Protein AF-A0A3C0ZQF6-F1 (afdb_monomer_lite)

pLDDT: mean 79.02, std 21.33, range [29.03, 97.88]

Radius of gyration: 24.53 Å; chains: 1; bounding box: 62×39×76 Å

Sequence (199 aa):
MLQRILPQEQDRRGDCPATLTSGKRGCASAEDVGAAVRIRDASFPEPFARGLEFNAPVHGAWNIVHVGMQVPECHQIYVCADNCMRGVVLTAAEMDAADRFSCVLLEEEDLYEGSLETVTIEGVADAIRRLPYRPRAVAVFLVCLHHFVGTDAAYVYSSLEKQFPDIDFMRCWMDPVMRRSGLSPEQKLKESMFRPIRP

Secondary structure (DSSP, 8-state):
-PPPP------------------------S--TTT---GGGPPSS--S--------S---S--HHHHHHTSTTEEEEEEE-HHHHHHHHHHHHHTT-GGGEEEEEPPSHHHHTS-HHHHHHHHHHHHHHHSSS--SEEEEEEEHHHHHHT--HHHHHHHHHHH-TTSEEEEEEE-SSSTTSSS-HHHHHHHHHHTT---

Foldseek 3Di:
DDDDDDDDDDDDDDDDDDDDDDDDDDDPDDDPPFVDDDPVRADPPRRGDDDDDDDDPDDPPDDLLNLQVPQPLEAEEEEEAPVLCVVNCVVCVVVVNNLRYYYQHDDPCCLPPNQSLVSLLVSVVVRQVPRPDHGQEYEYEDEPSCVVSVHPVVSSVVSNCVVCVSYHYFDAYPYPPCCVDDDHSNRSNVVSSCVVPDD

Structure (mmCIF, N/CA/C/O backbone):
data_AF-A0A3C0ZQF6-F1
#
_entry.id   AF-A0A3C0ZQF6-F1
#
loop_
_atom_site.group_PDB
_atom_site.id
_atom_site.type_symbol
_atom_site.label_atom_id
_atom_site.label_alt_id
_atom_site.label_comp_id
_atom_site.label_asym_id
_atom_site.label_entity_id
_atom_site.label_seq_id
_atom_site.pdbx_PDB_ins_code
_atom_site.Cartn_x
_atom_site.Cartn_y
_atom_site.Cartn_z
_atom_site.occupancy
_atom_site.B_iso_or_equiv
_atom_site.auth_seq_id
_atom_site.auth_comp_id
_atom_site.auth_asym_id
_atom_site.auth_atom_id
_atom_site.pdbx_PDB_model_num
ATOM 1 N N . MET A 1 1 ? 45.242 -10.547 -7.196 1.00 39.03 1 MET A N 1
ATOM 2 C CA . MET A 1 1 ? 44.732 -11.592 -8.106 1.00 39.03 1 MET A CA 1
ATOM 3 C C . MET A 1 1 ? 43.717 -10.937 -9.040 1.00 39.03 1 MET A C 1
ATOM 5 O O . MET A 1 1 ? 42.523 -11.037 -8.821 1.00 39.03 1 MET A O 1
ATOM 9 N N . LEU A 1 2 ? 44.212 -10.150 -10.004 1.00 31.64 2 LEU A N 1
ATOM 10 C CA . LEU A 1 2 ? 43.410 -9.535 -11.067 1.00 31.64 2 LEU A CA 1
ATOM 11 C C . LEU A 1 2 ? 43.407 -10.498 -12.257 1.00 31.64 2 LEU A C 1
ATOM 13 O O . LEU A 1 2 ? 44.487 -10.843 -12.740 1.00 31.64 2 LEU A O 1
ATOM 17 N N . GLN A 1 3 ? 42.237 -10.901 -12.748 1.00 37.88 3 GLN A N 1
ATOM 18 C CA . GLN A 1 3 ? 42.127 -11.566 -14.046 1.00 37.88 3 GLN A CA 1
ATOM 19 C C . GLN A 1 3 ? 41.677 -10.565 -15.112 1.00 37.88 3 GLN A C 1
ATOM 21 O O . GLN A 1 3 ? 40.639 -9.918 -15.008 1.00 37.88 3 GLN A O 1
ATOM 26 N N . ARG A 1 4 ? 42.556 -10.436 -16.109 1.00 29.44 4 ARG A N 1
ATOM 27 C CA . ARG A 1 4 ? 42.441 -9.676 -17.352 1.00 29.44 4 ARG A CA 1
ATOM 28 C C . ARG A 1 4 ? 41.207 -10.089 -18.152 1.00 29.44 4 ARG A C 1
ATOM 30 O O . ARG A 1 4 ? 41.034 -11.265 -18.452 1.00 29.44 4 ARG A O 1
ATOM 37 N N . ILE A 1 5 ? 40.462 -9.089 -18.602 1.00 39.44 5 ILE A N 1
ATOM 38 C CA . ILE A 1 5 ? 39.565 -9.175 -19.754 1.00 39.44 5 ILE A CA 1
ATOM 39 C C . ILE A 1 5 ? 40.451 -9.067 -21.005 1.00 39.44 5 ILE A C 1
ATOM 41 O O . ILE A 1 5 ? 41.205 -8.102 -21.136 1.00 39.44 5 ILE A O 1
ATOM 45 N N . LEU A 1 6 ? 40.399 -10.058 -21.897 1.00 33.38 6 LEU A N 1
ATOM 46 C CA . LEU A 1 6 ? 40.936 -9.956 -23.258 1.00 33.38 6 LEU A CA 1
ATOM 47 C C . LEU A 1 6 ? 39.774 -9.908 -24.265 1.00 33.38 6 LEU A C 1
ATOM 49 O O . LEU A 1 6 ? 38.755 -10.559 -24.031 1.00 33.38 6 LEU A O 1
ATOM 53 N N . PRO A 1 7 ? 39.918 -9.156 -25.370 1.00 39.25 7 PRO A N 1
ATOM 54 C CA . PRO A 1 7 ? 38.880 -8.976 -26.375 1.00 39.25 7 PRO A CA 1
ATOM 55 C C . PRO A 1 7 ? 38.892 -10.126 -27.394 1.00 39.25 7 PRO A C 1
ATOM 57 O O . PRO A 1 7 ? 39.938 -10.701 -27.699 1.00 39.25 7 PRO A O 1
ATOM 60 N N . GLN A 1 8 ? 37.726 -10.448 -27.949 1.00 35.12 8 GLN A N 1
ATOM 61 C CA . GLN A 1 8 ? 37.594 -11.291 -29.138 1.00 35.12 8 GLN A CA 1
ATOM 62 C C . GLN A 1 8 ? 36.908 -10.460 -30.228 1.00 35.12 8 GLN A C 1
ATOM 64 O O . GLN A 1 8 ? 35.689 -10.474 -30.368 1.00 35.12 8 GLN A O 1
ATOM 69 N N . GLU A 1 9 ? 37.706 -9.694 -30.973 1.00 39.62 9 GLU A N 1
ATOM 70 C CA . GLU A 1 9 ? 37.368 -9.335 -32.350 1.00 39.62 9 GLU A CA 1
ATOM 71 C C . GLU A 1 9 ? 37.735 -10.528 -33.233 1.00 39.62 9 GLU A C 1
ATOM 73 O O . GLU A 1 9 ? 38.903 -10.914 -33.298 1.00 39.62 9 GLU A O 1
ATOM 78 N N . GLN A 1 10 ? 36.754 -11.104 -33.927 1.00 36.06 10 GLN A N 1
ATOM 79 C CA . GLN A 1 10 ? 37.025 -12.018 -35.030 1.00 36.06 10 GLN A CA 1
ATOM 80 C C . GLN A 1 10 ? 36.021 -11.780 -36.165 1.00 36.06 10 GLN A C 1
ATOM 82 O O . GLN A 1 10 ? 34.867 -12.192 -36.122 1.00 36.06 10 GLN A O 1
ATOM 87 N N . ASP A 1 11 ? 36.506 -10.995 -37.126 1.00 31.69 11 ASP A N 1
ATOM 88 C CA . ASP A 1 11 ? 36.392 -11.184 -38.574 1.00 31.69 11 ASP A CA 1
ATOM 89 C C . ASP A 1 11 ? 34.997 -11.484 -39.163 1.00 31.69 11 ASP A C 1
ATOM 91 O O . ASP A 1 11 ? 34.557 -12.627 -39.262 1.00 31.69 11 ASP A O 1
ATOM 95 N N . ARG A 1 12 ? 34.317 -10.431 -39.644 1.00 35.06 12 ARG A N 1
ATOM 96 C CA . ARG A 1 12 ? 33.197 -10.539 -40.595 1.00 35.06 12 ARG A CA 1
ATOM 97 C C . ARG A 1 12 ? 33.625 -9.971 -41.953 1.00 35.06 12 ARG A C 1
ATOM 99 O O . ARG A 1 12 ? 33.388 -8.797 -42.236 1.00 35.06 12 ARG A O 1
ATOM 106 N N . ARG A 1 13 ? 34.239 -10.793 -42.808 1.00 32.22 13 ARG A N 1
ATOM 107 C CA . ARG A 1 13 ? 34.388 -10.524 -44.251 1.00 32.22 13 ARG A CA 1
ATOM 108 C C . ARG A 1 13 ? 33.931 -11.737 -45.071 1.00 32.22 13 ARG A C 1
ATOM 110 O O . ARG A 1 13 ? 34.430 -12.829 -44.843 1.00 32.22 13 ARG A O 1
ATOM 117 N N . GLY A 1 14 ? 33.054 -11.481 -46.053 1.00 32.50 14 GLY A N 1
ATOM 118 C CA . GLY A 1 14 ? 32.604 -12.401 -47.122 1.00 32.50 14 GLY A CA 1
ATOM 119 C C . GLY A 1 14 ? 31.574 -13.435 -46.648 1.00 32.50 14 GLY A C 1
ATOM 120 O O . GLY A 1 14 ? 31.767 -14.051 -45.616 1.00 32.50 14 GLY A O 1
ATOM 121 N N . ASP A 1 15 ? 30.422 -13.676 -47.270 1.00 29.52 15 ASP A N 1
ATOM 122 C CA . ASP A 1 15 ? 30.005 -13.473 -48.654 1.00 29.52 15 ASP A CA 1
ATOM 123 C C . ASP A 1 15 ? 28.504 -13.159 -48.725 1.00 29.52 15 ASP A C 1
ATOM 125 O O . ASP A 1 15 ? 27.683 -13.754 -48.027 1.00 29.52 15 ASP A O 1
ATOM 129 N N . CYS A 1 16 ? 28.139 -12.242 -49.619 1.00 29.03 16 CYS A N 1
ATOM 130 C CA . CYS A 1 16 ? 26.756 -11.967 -49.996 1.00 29.03 16 CYS A CA 1
ATOM 131 C C . CYS A 1 16 ? 26.506 -12.567 -51.387 1.00 29.03 16 CYS A C 1
ATOM 133 O O . CYS A 1 16 ? 27.059 -12.041 -52.359 1.00 29.03 16 CYS A O 1
ATOM 135 N N . PRO A 1 17 ? 25.685 -13.623 -51.546 1.00 35.16 17 PRO A N 1
ATOM 136 C CA . PRO A 1 17 ? 25.230 -14.011 -52.865 1.00 35.16 17 PRO A CA 1
ATOM 137 C C . PRO A 1 17 ? 24.072 -13.094 -53.258 1.00 35.16 17 PRO A C 1
ATOM 139 O O . PRO A 1 17 ? 22.951 -13.182 -52.756 1.00 35.16 17 PRO A O 1
ATOM 142 N N . ALA A 1 18 ? 24.369 -12.180 -54.176 1.00 37.72 18 ALA A N 1
ATOM 143 C CA . ALA A 1 18 ? 23.373 -11.417 -54.896 1.00 37.72 18 ALA A CA 1
ATOM 144 C C . ALA A 1 18 ? 22.495 -12.357 -55.739 1.00 37.72 18 ALA A C 1
ATOM 146 O O . ALA A 1 18 ? 22.977 -13.052 -56.632 1.00 37.72 18 ALA A O 1
ATOM 147 N N . THR A 1 19 ? 21.180 -12.318 -55.536 1.00 30.80 19 THR A N 1
ATOM 148 C CA . THR A 1 19 ? 20.233 -12.504 -56.642 1.00 30.80 19 THR A CA 1
ATOM 149 C C . THR A 1 19 ? 18.995 -11.652 -56.394 1.00 30.80 19 THR A C 1
ATOM 151 O O . THR A 1 19 ? 18.317 -11.760 -55.377 1.00 30.80 19 THR A O 1
ATOM 154 N N . LEU A 1 20 ? 18.770 -10.721 -57.319 1.00 35.72 20 LEU A N 1
ATOM 155 C CA . LEU A 1 20 ? 17.704 -9.732 -57.304 1.00 35.72 20 LEU A CA 1
ATOM 156 C C . LEU A 1 20 ? 16.344 -10.378 -57.601 1.00 35.72 20 LEU A C 1
ATOM 158 O O . LEU A 1 20 ? 16.255 -11.228 -58.480 1.00 35.72 20 LEU A O 1
ATOM 162 N N . THR A 1 21 ? 15.270 -9.868 -56.992 1.00 29.94 21 THR A N 1
ATOM 163 C CA . THR A 1 21 ? 14.125 -9.286 -57.731 1.00 29.94 21 THR A CA 1
ATOM 164 C C . THR A 1 21 ? 13.143 -8.565 -56.794 1.00 29.94 21 THR A C 1
ATOM 166 O O . THR A 1 21 ? 12.379 -9.160 -56.050 1.00 29.94 21 THR A O 1
ATOM 169 N N . SER A 1 22 ? 13.198 -7.230 -56.875 1.00 33.69 22 SER A N 1
ATOM 170 C CA . SER A 1 22 ? 12.068 -6.286 -56.913 1.00 33.69 22 SER A CA 1
ATOM 171 C C . SER A 1 22 ? 10.930 -6.397 -55.878 1.00 33.69 22 SER A C 1
ATOM 173 O O . SER A 1 22 ? 9.916 -7.046 -56.118 1.00 33.69 22 SER A O 1
ATOM 175 N N . GLY A 1 23 ? 11.012 -5.576 -54.822 1.00 29.77 23 GLY A N 1
ATOM 176 C CA . GLY A 1 23 ? 9.861 -5.221 -53.978 1.00 29.77 23 GLY A CA 1
ATOM 177 C C . GLY A 1 23 ? 10.215 -4.395 -52.738 1.00 29.77 23 GLY A C 1
ATOM 178 O O . GLY A 1 23 ? 9.876 -4.779 -51.626 1.00 29.77 23 GLY A O 1
ATOM 179 N N . LYS A 1 24 ? 10.948 -3.284 -52.897 1.00 36.34 24 LYS A N 1
ATOM 180 C CA . LYS A 1 24 ? 11.400 -2.424 -51.788 1.00 36.34 24 LYS A CA 1
ATOM 181 C C . LYS A 1 24 ? 10.234 -1.753 -51.038 1.00 36.34 24 LYS A C 1
ATOM 183 O O . LYS A 1 24 ? 9.627 -0.821 -51.551 1.00 36.34 24 LYS A O 1
ATOM 188 N N . ARG A 1 25 ? 10.053 -2.139 -49.775 1.00 33.75 25 ARG A N 1
ATOM 189 C CA . ARG A 1 25 ? 9.794 -1.286 -48.593 1.00 33.75 25 ARG A CA 1
ATOM 190 C C . ARG A 1 25 ? 10.502 -2.012 -47.450 1.00 33.75 25 ARG A C 1
ATOM 192 O O . ARG A 1 25 ? 10.259 -3.194 -47.289 1.00 33.75 25 ARG A O 1
ATOM 199 N N . GLY A 1 26 ? 11.416 -1.490 -46.659 1.00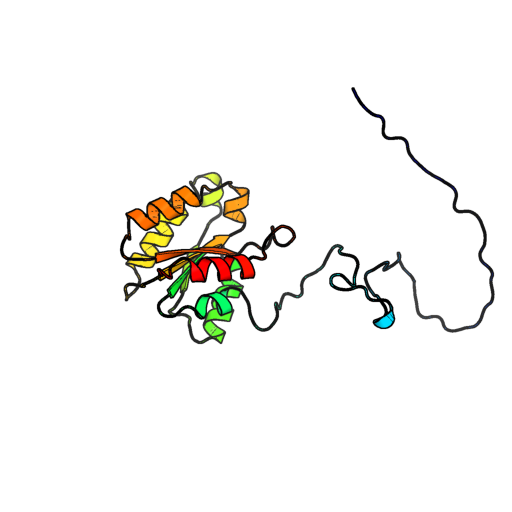 31.84 26 GLY A N 1
ATOM 200 C CA . GLY A 1 26 ? 12.004 -0.187 -46.404 1.00 31.84 26 GLY A CA 1
ATOM 201 C C . GLY A 1 26 ? 12.955 -0.460 -45.224 1.00 31.84 26 GLY A C 1
ATOM 202 O O . GLY A 1 26 ? 12.630 -1.296 -44.392 1.00 31.84 26 GLY A O 1
ATOM 203 N N . CYS A 1 27 ? 14.146 0.139 -45.241 1.00 31.97 27 CYS A N 1
ATOM 204 C CA . CYS A 1 27 ? 15.160 0.177 -44.174 1.00 31.97 27 CYS A CA 1
ATOM 205 C C . CYS A 1 27 ? 15.087 -0.915 -43.074 1.00 31.97 27 CYS A C 1
ATOM 207 O O . CYS A 1 27 ? 14.415 -0.737 -42.064 1.00 31.97 27 CYS A O 1
ATOM 209 N N . ALA A 1 28 ? 15.834 -2.012 -43.232 1.00 39.50 28 ALA A N 1
ATOM 210 C CA . ALA A 1 28 ? 16.179 -2.879 -42.105 1.00 39.50 28 ALA A CA 1
ATOM 211 C C . ALA A 1 28 ? 17.220 -2.147 -41.241 1.00 39.50 28 ALA A C 1
ATOM 213 O O . ALA A 1 28 ? 18.422 -2.226 -41.493 1.00 39.50 28 ALA A O 1
ATOM 214 N N . SER A 1 29 ? 16.753 -1.351 -40.285 1.00 39.06 29 SER A N 1
ATOM 215 C CA . SER A 1 29 ? 17.594 -0.732 -39.263 1.00 39.06 29 SER A CA 1
ATOM 216 C C . SER A 1 29 ? 17.796 -1.716 -38.115 1.00 39.06 29 SER A C 1
ATOM 218 O O . SER A 1 29 ? 16.807 -2.184 -37.568 1.00 39.06 29 SER A O 1
ATOM 220 N N . ALA A 1 30 ? 19.055 -2.008 -37.775 1.00 46.19 30 ALA A N 1
ATOM 221 C CA . ALA A 1 30 ? 19.497 -2.649 -36.530 1.00 46.19 30 ALA A CA 1
ATOM 222 C C . ALA A 1 30 ? 18.549 -3.730 -35.965 1.00 46.19 30 ALA A C 1
ATOM 224 O O . ALA A 1 30 ? 17.889 -3.511 -34.961 1.00 46.19 30 ALA A O 1
ATOM 225 N N . GLU A 1 31 ? 18.503 -4.876 -36.648 1.00 49.69 31 GLU A N 1
ATOM 226 C CA . GLU A 1 31 ? 18.178 -6.206 -36.112 1.00 49.69 31 GLU A CA 1
ATOM 227 C C . GLU A 1 31 ? 17.276 -6.251 -34.852 1.00 49.69 31 GLU A C 1
ATOM 229 O O . GLU A 1 31 ? 17.765 -6.334 -33.727 1.00 49.69 31 GLU A O 1
ATOM 234 N N . ASP A 1 32 ? 15.952 -6.317 -35.067 1.00 56.09 32 ASP A N 1
ATOM 235 C CA . ASP A 1 32 ? 14.892 -6.728 -34.117 1.00 56.09 32 ASP A CA 1
ATOM 236 C C . ASP A 1 32 ? 15.058 -8.195 -33.637 1.00 56.09 32 ASP A C 1
ATOM 238 O O . ASP A 1 32 ? 14.118 -8.999 -33.619 1.00 56.09 32 ASP A O 1
ATOM 242 N N . VAL A 1 33 ? 16.281 -8.612 -33.304 1.00 64.44 33 VAL A N 1
ATOM 243 C CA . VAL A 1 33 ? 16.609 -9.989 -32.929 1.00 64.44 33 VAL A CA 1
ATOM 244 C C . VAL A 1 33 ? 15.947 -10.301 -31.590 1.00 64.44 33 VAL A C 1
ATOM 246 O O . VAL A 1 33 ? 16.397 -9.883 -30.528 1.00 64.44 33 VAL A O 1
ATOM 249 N N . GLY A 1 34 ? 14.841 -11.043 -31.664 1.00 68.69 34 GLY A N 1
ATOM 250 C CA . GLY A 1 34 ? 14.072 -11.507 -30.512 1.00 68.69 34 GLY A CA 1
ATOM 251 C C . GLY A 1 34 ? 12.852 -10.658 -30.139 1.00 68.69 34 GLY A C 1
ATOM 252 O O . GLY A 1 34 ? 12.104 -11.084 -29.262 1.00 68.69 34 GLY A O 1
ATOM 253 N N . ALA A 1 35 ? 12.598 -9.528 -30.813 1.00 73.50 35 ALA A N 1
ATOM 254 C CA . ALA A 1 35 ? 11.382 -8.726 -30.604 1.00 73.50 35 ALA A CA 1
ATOM 255 C C . ALA A 1 35 ? 10.140 -9.349 -31.270 1.00 73.50 35 ALA A C 1
ATOM 257 O O . ALA A 1 35 ? 9.015 -9.168 -30.809 1.00 73.50 35 ALA A O 1
ATOM 258 N N . ALA A 1 36 ? 10.345 -10.124 -32.338 1.00 80.81 36 ALA A N 1
ATOM 259 C CA . ALA A 1 36 ? 9.302 -10.884 -33.011 1.00 80.81 36 ALA A CA 1
ATOM 260 C C . ALA A 1 36 ? 9.763 -12.326 -33.252 1.00 80.81 36 ALA A C 1
ATOM 262 O O . ALA A 1 36 ? 10.848 -12.572 -33.777 1.00 80.81 36 ALA A O 1
ATOM 263 N N . VAL A 1 37 ? 8.908 -13.285 -32.902 1.00 84.06 37 VAL A N 1
ATOM 264 C CA . VAL A 1 37 ? 9.121 -14.718 -33.128 1.00 84.06 37 VAL A CA 1
ATOM 265 C C . VAL A 1 37 ? 7.887 -15.275 -33.828 1.00 84.06 37 VAL A C 1
ATOM 267 O O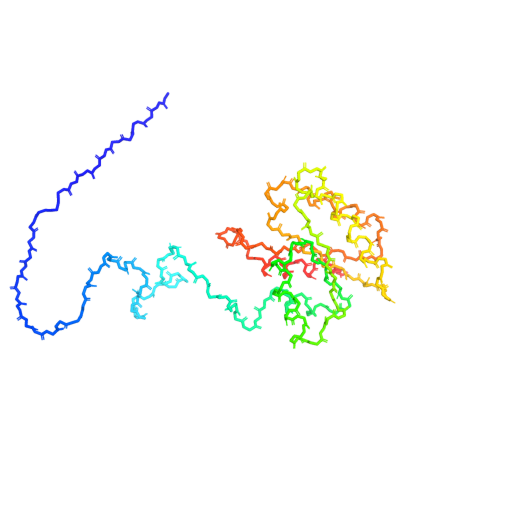 . VAL A 1 37 ? 6.753 -14.927 -33.495 1.00 84.06 37 VAL A O 1
ATOM 270 N N . ARG A 1 38 ? 8.083 -16.118 -34.848 1.00 85.94 38 ARG A N 1
ATOM 271 C CA . ARG A 1 38 ? 6.958 -16.818 -35.484 1.00 85.94 38 ARG A CA 1
ATOM 272 C C . ARG A 1 38 ? 6.352 -17.774 -34.465 1.00 85.94 38 ARG A C 1
ATOM 274 O O . ARG A 1 38 ? 7.092 -18.492 -33.811 1.00 85.94 38 ARG A O 1
ATOM 281 N N . ILE A 1 39 ? 5.024 -17.866 -34.409 1.00 86.19 39 ILE A N 1
ATOM 282 C CA . ILE A 1 39 ? 4.309 -18.692 -33.415 1.00 86.19 39 ILE A CA 1
ATOM 283 C C . ILE A 1 39 ? 4.853 -20.131 -33.338 1.00 86.19 39 ILE A C 1
ATOM 285 O O .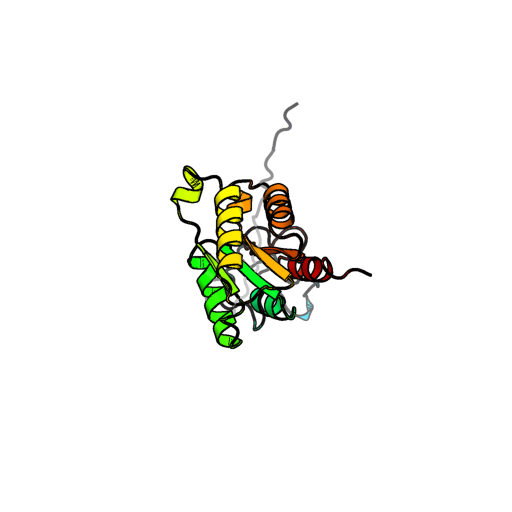 ILE A 1 39 ? 5.030 -20.659 -32.248 1.00 86.19 39 ILE A O 1
ATOM 289 N N . ARG A 1 40 ? 5.172 -20.753 -34.481 1.00 92.00 40 ARG A N 1
ATOM 290 C CA . ARG A 1 40 ? 5.718 -22.125 -34.534 1.00 92.00 40 ARG A CA 1
ATOM 291 C C . ARG A 1 40 ? 7.117 -22.284 -33.920 1.00 92.00 40 ARG A C 1
ATOM 293 O O . ARG A 1 40 ? 7.495 -23.394 -33.578 1.00 92.00 40 ARG A O 1
ATOM 300 N N . ASP A 1 41 ? 7.874 -21.194 -33.846 1.00 87.06 41 ASP A N 1
ATOM 301 C CA . ASP A 1 41 ? 9.258 -21.153 -33.370 1.00 87.06 41 ASP A CA 1
ATOM 302 C C . ASP A 1 41 ? 9.328 -20.596 -31.929 1.00 87.06 41 ASP A C 1
ATOM 304 O O . ASP A 1 41 ? 10.413 -20.377 -31.398 1.00 87.06 41 ASP A O 1
ATOM 308 N N . ALA A 1 42 ? 8.174 -20.339 -31.297 1.00 88.94 42 ALA A N 1
ATOM 309 C CA . ALA A 1 42 ? 8.075 -19.774 -29.959 1.00 88.94 42 ALA A CA 1
ATOM 310 C C . ALA A 1 42 ? 8.354 -20.829 -28.876 1.00 88.94 42 ALA A C 1
ATOM 312 O O . ALA A 1 42 ? 7.687 -21.863 -28.805 1.00 88.94 42 ALA A O 1
ATOM 313 N N . SER A 1 43 ? 9.306 -20.538 -27.989 1.00 85.19 43 SER A N 1
ATOM 314 C CA . SER A 1 43 ? 9.604 -21.342 -26.800 1.00 85.19 43 SER A CA 1
ATOM 315 C C . SER A 1 43 ? 8.967 -20.723 -25.553 1.00 85.19 43 SER A C 1
ATOM 317 O O . SER A 1 43 ? 9.324 -19.619 -25.153 1.00 85.19 43 SER A O 1
ATOM 319 N N . PHE A 1 44 ? 8.034 -21.428 -24.914 1.00 85.00 44 PHE A N 1
ATOM 320 C CA . PHE A 1 44 ? 7.363 -20.960 -23.695 1.00 85.00 44 PHE A CA 1
ATOM 321 C C . PHE A 1 44 ? 8.166 -21.318 -22.430 1.00 85.00 44 PHE A C 1
ATOM 323 O O . PHE A 1 44 ? 8.826 -22.358 -22.419 1.00 85.00 44 PHE A O 1
ATOM 330 N N . PRO A 1 45 ? 8.112 -20.498 -21.357 1.00 80.50 45 PRO A N 1
ATOM 331 C CA . PRO A 1 45 ? 7.217 -19.349 -21.141 1.00 80.50 45 PRO A CA 1
ATOM 332 C C . PRO A 1 45 ? 7.732 -17.997 -21.667 1.00 80.50 45 PRO A C 1
ATOM 334 O O . PRO A 1 45 ? 7.006 -17.011 -21.590 1.00 80.50 45 PRO A O 1
ATOM 337 N N . GLU A 1 46 ? 8.953 -17.931 -22.201 1.00 80.31 46 GLU A N 1
ATOM 338 C CA . GLU A 1 46 ? 9.608 -16.685 -22.630 1.00 80.31 46 GLU A CA 1
ATOM 339 C C . GLU A 1 46 ? 9.853 -16.685 -24.152 1.00 80.31 46 GLU A C 1
ATOM 341 O O . GLU A 1 46 ? 10.980 -16.887 -24.600 1.00 80.31 46 GLU A O 1
ATOM 346 N N . PRO A 1 47 ? 8.802 -16.486 -24.974 1.00 83.44 47 PRO A N 1
ATOM 347 C CA . PRO A 1 47 ? 8.901 -16.609 -26.429 1.00 83.44 47 PRO A CA 1
ATOM 348 C C . PRO A 1 47 ? 9.606 -15.431 -27.116 1.00 83.44 47 PRO A C 1
ATOM 350 O O . PRO A 1 47 ? 9.882 -15.517 -28.308 1.00 83.44 47 PRO A O 1
ATOM 353 N N . PHE A 1 48 ? 9.887 -14.345 -26.394 1.00 84.12 48 PHE A N 1
ATOM 354 C CA . PHE A 1 48 ? 10.550 -13.142 -26.902 1.00 84.12 48 PHE A CA 1
ATOM 355 C C . PHE A 1 48 ? 11.784 -12.828 -26.055 1.00 84.12 48 PHE A C 1
ATOM 357 O O . PHE A 1 48 ? 11.801 -13.085 -24.848 1.00 84.12 48 PHE A O 1
ATOM 364 N N . ALA A 1 49 ? 12.807 -12.238 -26.675 1.00 78.81 49 ALA A N 1
ATOM 365 C CA . ALA A 1 49 ? 13.983 -11.777 -25.952 1.00 78.81 49 ALA A CA 1
ATOM 366 C C . ALA A 1 49 ? 13.610 -10.578 -25.069 1.00 78.81 49 ALA A C 1
ATOM 368 O O . ALA A 1 49 ? 13.072 -9.580 -25.547 1.00 78.81 49 ALA A O 1
ATOM 369 N N . ARG A 1 50 ? 13.910 -10.668 -23.771 1.00 71.94 50 ARG A N 1
ATOM 370 C CA . ARG A 1 50 ? 13.624 -9.595 -22.811 1.00 71.94 50 ARG A CA 1
ATOM 371 C C . ARG A 1 50 ? 14.604 -8.440 -22.992 1.00 71.94 50 ARG A C 1
ATOM 373 O O . ARG A 1 50 ? 15.794 -8.586 -22.717 1.00 71.94 50 ARG A O 1
ATOM 380 N N . GLY A 1 51 ? 14.092 -7.286 -23.407 1.00 77.38 51 GLY A N 1
ATOM 381 C CA . GLY A 1 51 ? 14.865 -6.068 -23.652 1.00 77.38 51 GLY A CA 1
ATOM 382 C C . GLY A 1 51 ? 14.372 -4.872 -22.838 1.00 77.38 51 GLY A C 1
ATOM 383 O O . GLY A 1 51 ? 13.826 -5.020 -21.736 1.00 77.38 51 GLY A O 1
ATOM 384 N N . LEU A 1 52 ? 14.582 -3.671 -23.381 1.00 75.44 52 LEU A N 1
ATOM 385 C CA . LEU A 1 52 ? 13.859 -2.477 -22.953 1.00 75.44 52 LEU A CA 1
ATOM 386 C C . LEU A 1 52 ? 12.421 -2.594 -23.457 1.00 75.44 52 LEU A C 1
ATOM 388 O O . LEU A 1 52 ? 12.184 -2.670 -24.659 1.00 75.44 52 LEU A O 1
ATOM 392 N N . GLU A 1 53 ? 11.471 -2.595 -22.532 1.00 70.31 53 GLU A N 1
ATOM 393 C CA . GLU A 1 53 ? 10.053 -2.719 -22.841 1.00 70.31 53 GLU A CA 1
ATOM 394 C C . GLU A 1 53 ? 9.341 -1.449 -22.385 1.00 70.31 53 GLU A C 1
ATOM 396 O O . GLU A 1 53 ? 9.343 -1.103 -21.200 1.00 70.31 53 GLU A O 1
ATOM 401 N N . PHE A 1 54 ? 8.708 -0.756 -23.329 1.00 68.06 54 PHE A N 1
ATOM 402 C CA . PHE A 1 54 ? 7.746 0.283 -22.998 1.00 68.06 54 PHE A CA 1
ATOM 403 C C . PHE A 1 54 ? 6.440 -0.413 -22.630 1.00 68.06 54 PHE A C 1
ATOM 405 O O . PHE A 1 54 ? 5.710 -0.893 -23.495 1.00 68.06 54 PHE A O 1
ATOM 412 N N . ASN A 1 55 ? 6.164 -0.515 -21.331 1.00 60.09 55 ASN A N 1
ATOM 413 C CA . ASN A 1 55 ? 4.872 -1.011 -20.878 1.00 60.09 55 ASN A CA 1
ATOM 414 C C . ASN A 1 55 ? 3.780 -0.051 -21.362 1.00 60.09 55 ASN A C 1
ATOM 416 O O . ASN A 1 55 ? 3.869 1.156 -21.128 1.00 60.09 55 ASN A O 1
ATOM 420 N N . ALA A 1 56 ? 2.746 -0.585 -22.016 1.00 56.88 56 ALA A N 1
ATOM 421 C CA . ALA A 1 56 ? 1.549 0.194 -22.293 1.00 56.88 56 ALA A CA 1
ATOM 422 C C . ALA A 1 56 ? 0.979 0.716 -20.956 1.00 56.88 56 ALA A C 1
ATOM 424 O O . ALA A 1 56 ? 0.943 -0.039 -19.980 1.00 56.88 56 ALA A O 1
ATOM 425 N N . PRO A 1 57 ? 0.526 1.983 -20.884 1.00 51.78 57 PRO A N 1
ATOM 426 C CA . PRO A 1 57 ? 0.023 2.584 -19.643 1.00 51.78 57 PRO A CA 1
ATOM 427 C C . PRO A 1 57 ? -1.259 1.912 -19.128 1.00 51.78 57 PRO A C 1
ATOM 429 O O . PRO A 1 57 ? -1.681 2.158 -18.002 1.00 51.78 57 PRO A O 1
ATOM 432 N N . VAL A 1 58 ? -1.873 1.063 -19.952 1.00 48.62 58 VAL A N 1
ATOM 433 C CA . VAL A 1 58 ? -3.007 0.220 -19.599 1.00 48.62 58 VAL A CA 1
ATOM 434 C C . VAL A 1 58 ? -2.459 -1.156 -19.243 1.00 48.62 58 VAL A C 1
ATOM 436 O O . VAL A 1 58 ? -2.230 -2.009 -20.101 1.00 48.62 58 VAL A O 1
ATOM 439 N N . HIS A 1 59 ? -2.217 -1.367 -17.952 1.00 54.38 59 HIS A N 1
ATOM 440 C CA . HIS A 1 59 ? -2.254 -2.722 -17.419 1.00 54.38 59 HIS A CA 1
ATOM 441 C C . HIS A 1 59 ? -3.647 -3.287 -17.737 1.00 54.38 59 HIS A C 1
ATOM 443 O O . HIS A 1 59 ? -4.613 -2.526 -17.751 1.00 54.38 59 HIS A O 1
ATOM 449 N N . GLY A 1 60 ? -3.738 -4.573 -18.098 1.00 58.56 60 GLY A N 1
ATOM 450 C CA . GLY A 1 60 ? -5.012 -5.215 -18.441 1.00 58.56 60 GLY A CA 1
ATOM 451 C C . GLY A 1 60 ? -6.088 -5.009 -17.366 1.00 58.56 60 GLY A C 1
ATOM 452 O O . GLY A 1 60 ? -5.829 -4.422 -16.324 1.00 58.56 60 GLY A O 1
ATOM 453 N N . ALA A 1 61 ? -7.295 -5.523 -17.596 1.00 61.94 61 ALA A N 1
ATOM 454 C CA . ALA A 1 61 ? -8.483 -5.165 -16.812 1.00 61.94 61 ALA A CA 1
ATOM 455 C C . ALA A 1 61 ? -8.361 -5.275 -15.271 1.00 61.94 61 ALA A C 1
ATOM 457 O O . ALA A 1 61 ? -9.192 -4.707 -14.582 1.00 61.94 61 ALA A O 1
ATOM 458 N N . TRP A 1 62 ? -7.378 -5.995 -14.713 1.00 76.88 62 TRP A N 1
ATOM 459 C CA . TRP A 1 62 ? -7.195 -6.169 -13.269 1.00 76.88 62 TRP A CA 1
ATOM 460 C C . TRP A 1 62 ? -5.778 -5.806 -12.800 1.00 76.88 62 TRP A C 1
ATOM 462 O O . TRP A 1 62 ? -4.782 -6.275 -13.348 1.00 76.88 62 TRP A O 1
ATOM 472 N N . ASN A 1 63 ? -5.693 -5.004 -11.735 1.00 85.44 63 ASN A N 1
ATOM 473 C CA . ASN A 1 63 ? -4.450 -4.547 -11.098 1.00 85.44 63 ASN A CA 1
ATOM 474 C C . ASN A 1 63 ? -4.453 -4.834 -9.578 1.00 85.44 63 ASN A C 1
ATOM 476 O O . ASN A 1 63 ? -5.406 -5.400 -9.046 1.00 85.44 63 ASN A O 1
ATOM 480 N N . ILE A 1 64 ? -3.401 -4.433 -8.854 1.00 88.25 64 ILE A N 1
ATOM 481 C CA . ILE A 1 64 ? -3.284 -4.695 -7.404 1.00 88.25 64 ILE A CA 1
ATOM 482 C C . ILE A 1 64 ? -4.431 -4.104 -6.571 1.00 88.25 64 ILE A C 1
ATOM 484 O O . ILE A 1 64 ? -4.761 -4.661 -5.530 1.00 88.25 64 ILE A O 1
ATOM 488 N N . VAL A 1 65 ? -5.059 -3.021 -7.035 1.00 91.12 65 VAL A N 1
ATOM 489 C CA . VAL A 1 65 ? -6.198 -2.385 -6.361 1.00 91.12 65 VAL A CA 1
ATOM 490 C C . VAL A 1 65 ? -7.422 -3.283 -6.489 1.00 91.12 65 VAL A C 1
ATOM 492 O O . VAL A 1 65 ? -8.066 -3.568 -5.483 1.00 91.12 65 VAL A O 1
ATOM 495 N N . HIS A 1 66 ? -7.676 -3.809 -7.696 1.00 92.06 66 HIS A N 1
ATOM 496 C CA . HIS A 1 66 ? -8.743 -4.782 -7.948 1.00 92.06 66 HIS A CA 1
ATOM 497 C C . HIS A 1 66 ? -8.593 -6.015 -7.068 1.00 92.06 66 HIS A C 1
ATOM 499 O O . HIS A 1 66 ? -9.559 -6.444 -6.446 1.00 92.06 66 HIS A O 1
ATOM 505 N N . VAL A 1 67 ? -7.377 -6.571 -7.008 1.00 90.94 67 VAL A N 1
ATOM 506 C CA . VAL A 1 67 ? -7.083 -7.755 -6.194 1.00 90.94 67 VAL A CA 1
ATOM 507 C C . VAL A 1 67 ? -7.277 -7.422 -4.714 1.00 90.94 67 VAL A C 1
ATOM 509 O O . VAL A 1 67 ? -7.992 -8.147 -4.032 1.00 90.94 67 VAL A O 1
ATOM 512 N N . GLY A 1 68 ? -6.731 -6.295 -4.243 1.00 91.06 68 GLY A N 1
ATOM 513 C CA . GLY A 1 68 ? -6.886 -5.776 -2.879 1.00 91.06 68 GLY A CA 1
ATOM 514 C C . GLY A 1 68 ? -8.341 -5.636 -2.433 1.00 91.06 68 GLY A C 1
ATOM 515 O O . GLY A 1 68 ?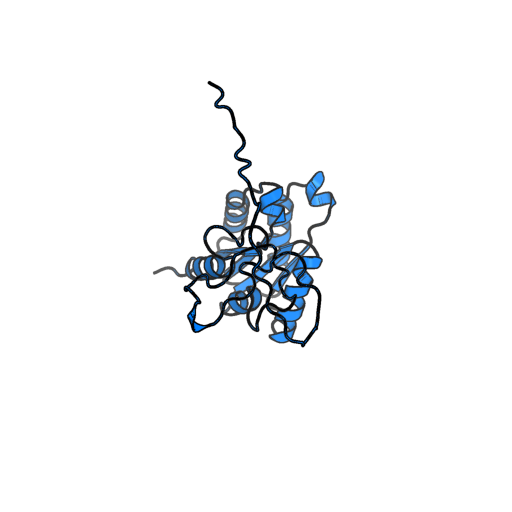 -8.704 -6.076 -1.343 1.00 91.06 68 GLY A O 1
ATOM 516 N N . MET A 1 69 ? -9.191 -5.088 -3.305 1.00 92.44 69 MET A N 1
ATOM 517 C CA . MET A 1 69 ? -10.603 -4.822 -3.014 1.00 92.44 69 MET A CA 1
ATOM 518 C C . MET A 1 69 ? -11.441 -6.098 -2.846 1.00 92.44 69 MET A C 1
ATOM 520 O O . MET A 1 69 ? -12.541 -6.017 -2.289 1.00 92.44 69 MET A O 1
ATOM 524 N N . GLN A 1 70 ? -10.936 -7.266 -3.268 1.00 91.81 70 GLN A N 1
ATOM 525 C CA . GLN A 1 70 ? -11.640 -8.542 -3.096 1.00 91.81 70 GLN A CA 1
ATOM 526 C C . GLN A 1 70 ? -11.679 -9.029 -1.651 1.00 91.81 70 GLN A C 1
ATOM 528 O O . GLN A 1 70 ? -12.524 -9.861 -1.323 1.00 91.81 70 GLN A O 1
ATOM 533 N N . VAL A 1 71 ? -10.799 -8.535 -0.775 1.00 91.19 71 VAL A N 1
ATOM 534 C CA . VAL A 1 71 ? -10.880 -8.901 0.640 1.00 91.19 71 VAL A CA 1
ATOM 535 C C . VAL A 1 71 ? -12.023 -8.114 1.287 1.00 91.19 71 VAL A C 1
ATOM 537 O O . VAL A 1 71 ? -11.963 -6.879 1.318 1.00 91.19 71 VAL A O 1
ATOM 540 N N . PRO A 1 72 ? -13.074 -8.779 1.798 1.00 89.69 72 PRO A N 1
ATOM 541 C CA . PRO A 1 72 ? -14.184 -8.095 2.451 1.00 89.69 72 PRO A CA 1
ATOM 542 C C . PRO A 1 72 ? -13.717 -7.426 3.747 1.00 89.69 72 PRO A C 1
ATOM 544 O O . PRO A 1 72 ? -12.775 -7.888 4.386 1.00 89.69 72 PRO A O 1
ATOM 547 N N . GLU A 1 73 ? -14.368 -6.322 4.122 1.00 90.06 73 GLU A N 1
ATOM 548 C CA . GLU A 1 73 ? -14.083 -5.568 5.361 1.00 90.06 73 GLU A CA 1
ATOM 549 C C . GLU A 1 73 ? -12.626 -5.076 5.506 1.00 90.06 73 GLU A C 1
ATOM 551 O O . GLU A 1 73 ? -12.223 -4.593 6.570 1.00 90.06 73 GLU A O 1
ATOM 556 N N . CYS A 1 74 ? -11.841 -5.167 4.428 1.00 93.88 74 CYS A N 1
ATOM 557 C CA . CYS A 1 74 ? -10.495 -4.634 4.346 1.00 93.88 74 CYS A CA 1
ATOM 558 C C . CYS A 1 74 ? -10.528 -3.202 3.808 1.00 93.88 74 CYS A C 1
ATOM 560 O O . CYS A 1 74 ? -11.243 -2.916 2.839 1.00 93.88 74 CYS A O 1
ATOM 562 N N . HIS A 1 75 ? -9.751 -2.320 4.433 1.00 96.44 75 HIS A N 1
ATOM 563 C CA . HIS A 1 75 ? -9.500 -0.967 3.947 1.00 96.44 75 HIS A CA 1
ATOM 564 C C . HIS A 1 75 ? -8.067 -0.875 3.406 1.00 96.44 75 HIS A C 1
ATOM 566 O O . HIS A 1 75 ? -7.121 -1.314 4.066 1.00 96.44 75 HIS A O 1
ATOM 572 N N . GLN A 1 76 ? -7.896 -0.330 2.202 1.00 96.50 76 GLN A N 1
ATOM 573 C CA . GLN A 1 76 ? -6.581 -0.206 1.567 1.00 96.50 76 GLN A CA 1
ATOM 574 C C . GLN A 1 76 ? -5.966 1.157 1.879 1.00 96.50 76 GLN A C 1
ATOM 576 O O . GLN A 1 76 ? -6.603 2.182 1.678 1.00 96.50 76 GLN A O 1
ATOM 581 N N . ILE A 1 77 ? -4.724 1.191 2.352 1.00 97.44 77 ILE A N 1
ATOM 582 C CA . ILE A 1 77 ? -4.007 2.441 2.619 1.00 97.44 77 ILE A CA 1
ATOM 583 C C . ILE A 1 77 ? -2.759 2.476 1.756 1.00 97.44 77 ILE A C 1
ATOM 585 O O . ILE A 1 77 ? -1.883 1.622 1.885 1.00 97.44 77 ILE A O 1
ATOM 589 N N . TYR A 1 78 ? -2.681 3.467 0.875 1.00 96.25 78 TYR A N 1
ATOM 590 C CA . TYR A 1 78 ? -1.545 3.666 -0.016 1.00 96.25 78 TYR A CA 1
ATOM 591 C C . TYR A 1 78 ? -0.650 4.770 0.526 1.00 96.25 78 TYR A C 1
ATOM 593 O O . TYR A 1 78 ? -1.101 5.899 0.702 1.00 96.25 78 TYR A O 1
ATOM 601 N N . VAL A 1 79 ? 0.614 4.439 0.778 1.00 95.75 79 VAL A N 1
ATOM 602 C CA . VAL A 1 79 ? 1.617 5.384 1.281 1.00 95.75 79 VAL A CA 1
ATOM 603 C C . VAL A 1 79 ? 2.542 5.717 0.122 1.00 95.75 79 VAL A C 1
ATOM 605 O O . VAL A 1 79 ? 3.439 4.937 -0.207 1.00 95.75 79 VAL A O 1
ATOM 608 N N . CYS A 1 80 ? 2.234 6.792 -0.603 1.00 93.38 80 CYS A N 1
ATOM 609 C CA . CYS A 1 80 ? 2.889 7.099 -1.872 1.00 93.38 80 CYS A CA 1
ATOM 610 C C . CYS A 1 80 ? 2.668 8.536 -2.344 1.00 93.38 80 CYS A C 1
ATOM 612 O O . CYS A 1 80 ? 1.778 9.227 -1.865 1.00 93.38 80 CYS A O 1
ATOM 614 N N . ALA A 1 81 ? 3.450 8.951 -3.339 1.00 90.31 81 ALA A N 1
ATOM 615 C CA . ALA A 1 81 ? 3.264 10.220 -4.032 1.00 90.31 81 ALA A CA 1
ATOM 616 C C . ALA A 1 81 ? 2.069 10.192 -5.012 1.00 90.31 81 ALA A C 1
ATOM 618 O O . ALA A 1 81 ? 1.598 9.130 -5.445 1.00 90.31 81 ALA A O 1
ATOM 619 N N . ASP A 1 82 ? 1.629 11.381 -5.429 1.00 89.00 82 ASP A N 1
ATOM 620 C CA . ASP A 1 82 ? 0.442 11.612 -6.270 1.00 89.00 82 ASP A CA 1
ATOM 621 C C . ASP A 1 82 ? 0.414 10.804 -7.574 1.00 89.00 82 ASP A C 1
ATOM 623 O O . ASP A 1 82 ? -0.637 10.348 -8.040 1.00 89.00 82 ASP A O 1
ATOM 627 N N . ASN A 1 83 ? 1.582 10.600 -8.181 1.00 85.12 83 ASN A N 1
ATOM 628 C CA . ASN A 1 83 ? 1.706 9.890 -9.449 1.00 85.12 83 ASN A CA 1
ATOM 629 C C . ASN A 1 83 ? 1.227 8.432 -9.354 1.00 85.12 83 ASN A C 1
ATOM 631 O O . ASN A 1 83 ? 0.601 7.923 -10.286 1.00 85.12 83 ASN A O 1
ATOM 635 N N . CYS A 1 84 ? 1.495 7.772 -8.228 1.00 87.31 84 CYS A N 1
ATOM 636 C CA . CYS A 1 84 ? 1.072 6.403 -7.978 1.00 87.31 84 CYS A CA 1
ATOM 637 C C . CYS A 1 84 ? -0.432 6.349 -7.683 1.00 87.31 84 CYS A C 1
ATOM 639 O O . CYS A 1 84 ? -1.135 5.462 -8.177 1.00 87.31 84 CYS A O 1
ATOM 641 N N . MET A 1 85 ? -0.938 7.347 -6.951 1.00 89.94 85 MET A N 1
ATOM 642 C CA . MET A 1 85 ? -2.346 7.445 -6.571 1.00 89.94 85 MET A CA 1
ATOM 643 C C . MET A 1 85 ? -3.289 7.579 -7.758 1.00 89.94 85 MET A C 1
ATOM 645 O O . MET A 1 85 ? -4.402 7.061 -7.700 1.00 89.94 85 MET A O 1
ATOM 649 N N . ARG A 1 86 ? -2.863 8.195 -8.868 1.00 89.19 86 ARG A N 1
ATOM 650 C CA . ARG A 1 86 ? -3.715 8.335 -10.060 1.00 89.19 86 ARG A CA 1
ATOM 651 C C . ARG A 1 86 ? -4.303 6.998 -10.526 1.00 89.19 86 ARG A C 1
ATOM 653 O O . ARG A 1 86 ? -5.484 6.936 -10.856 1.00 89.19 86 ARG A O 1
ATOM 660 N N . GLY A 1 87 ? -3.500 5.933 -10.551 1.00 87.56 87 GLY A N 1
ATOM 661 C CA . GLY A 1 87 ? -3.980 4.600 -10.934 1.00 87.56 87 GLY A CA 1
ATOM 662 C C . GLY A 1 87 ? -4.958 4.015 -9.914 1.00 87.56 87 GLY A C 1
ATOM 663 O O . GLY A 1 87 ? -5.954 3.400 -10.295 1.00 87.56 87 GLY A O 1
ATOM 664 N N . VAL A 1 88 ? -4.701 4.258 -8.628 1.00 91.25 88 VAL A N 1
ATOM 665 C CA . VAL A 1 88 ? -5.539 3.796 -7.517 1.00 91.25 88 VAL A CA 1
ATOM 666 C C . VAL A 1 88 ? -6.910 4.452 -7.543 1.00 91.25 88 VAL A C 1
ATOM 668 O O . VAL A 1 88 ? -7.912 3.745 -7.567 1.00 91.25 88 VAL A O 1
ATOM 671 N N . VAL A 1 89 ? -6.956 5.783 -7.607 1.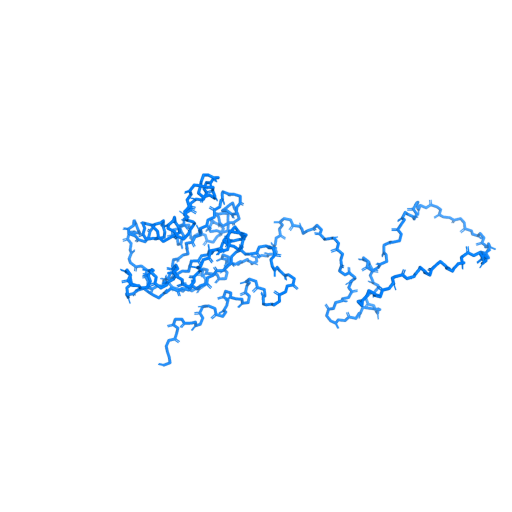00 93.06 89 VAL A N 1
ATOM 672 C CA . VAL A 1 89 ? -8.204 6.556 -7.587 1.00 93.06 89 VAL A CA 1
ATOM 673 C C . VAL A 1 89 ? -9.089 6.191 -8.777 1.00 93.06 89 VAL A C 1
ATOM 675 O O . VAL A 1 89 ? -10.278 5.947 -8.597 1.00 93.06 89 VAL A O 1
ATOM 678 N N . LEU A 1 90 ? -8.515 6.102 -9.984 1.00 91.44 90 LEU A N 1
ATOM 679 C CA . LEU A 1 90 ? -9.272 5.724 -11.182 1.00 91.44 90 LEU A CA 1
ATOM 680 C C . LEU A 1 90 ? -9.847 4.309 -11.070 1.00 91.44 90 LEU A C 1
ATOM 682 O O . LEU A 1 90 ? -11.002 4.096 -11.421 1.00 91.44 90 LEU A O 1
ATOM 686 N N . THR A 1 91 ? -9.068 3.370 -10.533 1.00 91.44 91 THR A N 1
ATOM 687 C CA . THR A 1 91 ? -9.529 1.990 -10.334 1.00 91.44 91 THR A CA 1
ATOM 688 C C . THR A 1 91 ? -10.619 1.905 -9.267 1.00 91.44 91 THR A C 1
ATOM 690 O O . THR A 1 91 ? -11.626 1.233 -9.453 1.00 91.44 91 THR A O 1
ATOM 693 N N . ALA A 1 92 ? -10.446 2.596 -8.141 1.00 93.06 92 ALA A N 1
ATOM 694 C CA . ALA A 1 92 ? -11.442 2.608 -7.077 1.00 93.06 92 ALA A CA 1
ATOM 695 C C . ALA A 1 92 ? -12.761 3.242 -7.544 1.00 93.06 92 ALA A C 1
ATOM 697 O O . ALA A 1 92 ? -13.827 2.759 -7.176 1.00 93.06 92 ALA A O 1
ATOM 698 N N . ALA A 1 93 ? -12.691 4.277 -8.389 1.00 92.88 93 ALA A N 1
ATOM 699 C CA . ALA A 1 93 ? -13.862 4.879 -9.018 1.00 92.88 93 ALA A CA 1
ATOM 700 C C . ALA A 1 93 ? -14.536 3.933 -10.027 1.00 92.88 93 ALA A C 1
ATOM 702 O O . ALA A 1 93 ? -15.758 3.839 -10.038 1.00 92.88 93 ALA A O 1
ATOM 703 N N . GLU A 1 94 ? -13.762 3.203 -10.838 1.00 91.81 94 GLU A N 1
ATOM 704 C CA . GLU A 1 94 ? -14.287 2.173 -11.750 1.00 91.81 94 GLU A CA 1
ATOM 705 C C . GLU A 1 94 ? -15.052 1.071 -10.999 1.00 91.81 94 GLU A C 1
ATOM 707 O O . GLU A 1 94 ? -16.073 0.585 -11.480 1.00 91.81 94 GLU A O 1
ATOM 712 N N . MET A 1 95 ? -14.585 0.707 -9.803 1.00 91.69 95 MET A N 1
ATOM 713 C CA . MET A 1 95 ? -15.200 -0.310 -8.947 1.00 91.69 95 MET A CA 1
ATOM 714 C C . MET A 1 95 ? -16.327 0.215 -8.043 1.00 91.69 95 MET A C 1
ATOM 716 O O . MET A 1 95 ? -16.882 -0.578 -7.284 1.00 91.69 95 MET A O 1
ATOM 720 N N . ASP A 1 96 ? -16.630 1.518 -8.080 1.00 93.81 96 ASP A N 1
ATOM 721 C CA . ASP A 1 96 ? -17.539 2.192 -7.136 1.00 93.81 96 ASP A CA 1
ATOM 722 C C . ASP A 1 96 ? -17.187 1.907 -5.656 1.00 93.81 96 ASP A C 1
ATOM 724 O O . ASP A 1 96 ? -18.042 1.649 -4.817 1.00 93.81 96 ASP A O 1
ATOM 728 N N . ALA A 1 97 ? -15.886 1.900 -5.342 1.00 93.62 97 ALA A N 1
ATOM 729 C CA . ALA A 1 97 ? -15.331 1.521 -4.036 1.00 93.62 97 ALA A CA 1
ATOM 730 C C . ALA A 1 97 ? -14.389 2.600 -3.472 1.00 93.62 97 ALA A C 1
ATOM 732 O O . ALA A 1 97 ? -13.386 2.303 -2.813 1.00 93.62 97 ALA A O 1
ATOM 733 N N . ALA A 1 98 ? -14.669 3.869 -3.779 1.00 92.81 98 ALA A N 1
ATOM 734 C CA . ALA A 1 98 ? -13.825 4.992 -3.378 1.00 92.81 98 ALA A CA 1
ATOM 735 C C . ALA A 1 98 ? -13.776 5.206 -1.853 1.00 92.81 98 ALA A C 1
ATOM 737 O O . ALA A 1 98 ? -12.812 5.763 -1.342 1.00 92.81 98 ALA A O 1
ATOM 738 N N . ASP A 1 99 ? -14.777 4.721 -1.120 1.00 93.88 99 ASP A N 1
ATOM 739 C CA . ASP A 1 99 ? -14.852 4.734 0.344 1.00 93.88 99 ASP A CA 1
ATOM 740 C C . ASP A 1 99 ? -13.946 3.682 1.016 1.00 93.88 99 ASP A C 1
ATOM 742 O O . ASP A 1 99 ? -13.725 3.720 2.229 1.00 93.88 99 ASP A O 1
ATOM 746 N N . ARG A 1 100 ? -13.390 2.744 0.237 1.00 94.12 100 ARG A N 1
ATOM 747 C CA . ARG A 1 100 ? -12.610 1.601 0.738 1.00 94.12 100 ARG A CA 1
ATOM 748 C C . ARG A 1 100 ? -11.095 1.784 0.668 1.00 94.12 100 ARG A C 1
ATOM 750 O O . ARG A 1 100 ? -10.356 0.826 0.924 1.00 94.12 100 ARG A O 1
ATOM 757 N N . PHE A 1 101 ? -10.621 2.982 0.332 1.00 95.62 101 PHE A N 1
ATOM 758 C CA . PHE A 1 101 ? -9.200 3.300 0.404 1.00 95.62 101 PHE A CA 1
ATOM 759 C C . PHE A 1 101 ? -8.922 4.674 1.018 1.00 95.62 101 PHE A C 1
ATOM 761 O O . PHE A 1 101 ? -9.761 5.569 1.000 1.00 95.62 101 PHE A O 1
ATOM 768 N N . SER A 1 102 ? -7.707 4.827 1.533 1.00 96.25 102 SER A N 1
ATOM 769 C CA . SER A 1 102 ? -7.135 6.087 2.000 1.00 96.25 102 SER A CA 1
ATOM 770 C C . SER A 1 102 ? -5.728 6.241 1.434 1.00 96.25 102 SER A C 1
ATOM 772 O O . SER A 1 102 ? -5.077 5.258 1.062 1.00 96.25 102 SER A O 1
ATOM 774 N N . CYS A 1 103 ? -5.236 7.473 1.383 1.00 95.00 103 CYS A N 1
ATOM 775 C CA . CYS A 1 103 ? -3.871 7.766 0.971 1.00 95.00 103 CYS A CA 1
ATOM 776 C C . CYS A 1 103 ? -3.119 8.556 2.039 1.00 95.00 103 CYS A C 1
ATOM 778 O O . CYS A 1 103 ? -3.672 9.457 2.667 1.00 95.00 103 CYS A O 1
ATOM 780 N N . VAL A 1 104 ? -1.843 8.223 2.191 1.00 95.81 104 VAL A N 1
ATOM 781 C CA . VAL A 1 104 ? -0.841 9.033 2.878 1.00 95.81 104 VAL A CA 1
ATOM 782 C C . VAL A 1 104 ? 0.085 9.549 1.787 1.00 95.81 104 VAL A C 1
ATOM 784 O O . VAL A 1 104 ? 0.786 8.756 1.150 1.00 95.81 104 VAL A O 1
ATOM 787 N N . LEU A 1 105 ? 0.008 10.851 1.521 1.00 93.75 105 LEU A N 1
ATOM 788 C CA . LEU A 1 105 ? 0.832 11.494 0.506 1.00 93.75 105 LEU A CA 1
ATOM 789 C C . LEU A 1 105 ? 2.242 11.681 1.052 1.00 93.75 105 LEU A C 1
ATOM 791 O O . LEU A 1 105 ? 2.405 12.125 2.183 1.00 93.75 105 LEU A O 1
ATOM 795 N N . LEU A 1 106 ? 3.226 11.290 0.248 1.00 91.81 106 LEU A N 1
ATOM 796 C CA . LEU A 1 106 ? 4.638 11.508 0.537 1.00 91.81 106 LEU A CA 1
ATOM 797 C C . LEU A 1 106 ? 5.121 12.718 -0.254 1.00 91.81 106 LEU A C 1
ATOM 799 O O . LEU A 1 106 ? 4.976 12.734 -1.482 1.00 91.81 106 LEU A O 1
ATOM 803 N N . GLU A 1 107 ? 5.704 13.682 0.444 1.00 90.25 107 GLU A N 1
ATOM 804 C CA . GLU A 1 107 ? 6.311 14.874 -0.138 1.00 90.25 107 GLU A CA 1
ATOM 805 C C . GLU A 1 107 ? 7.828 14.688 -0.305 1.00 90.25 107 GLU A C 1
ATOM 807 O O . GLU A 1 107 ? 8.415 13.680 0.103 1.00 90.25 107 GLU A O 1
ATOM 812 N N . GLU A 1 108 ? 8.479 15.626 -0.989 1.00 88.00 108 GLU A N 1
ATOM 813 C CA . GLU A 1 108 ? 9.920 15.548 -1.245 1.00 88.00 108 GLU A CA 1
ATOM 814 C C . GLU A 1 108 ? 10.717 15.727 0.059 1.00 88.00 108 GLU A C 1
ATOM 816 O O . GLU A 1 108 ? 11.713 15.043 0.296 1.00 88.00 108 GLU A O 1
ATOM 821 N N . GLU A 1 109 ? 10.219 16.579 0.950 1.00 87.44 109 GLU A N 1
ATOM 822 C CA . GLU A 1 109 ? 10.765 16.878 2.269 1.00 87.44 109 GLU A CA 1
ATOM 823 C C . GLU A 1 109 ? 10.821 15.629 3.167 1.00 87.44 109 GLU A C 1
ATOM 825 O O . GLU A 1 109 ? 11.801 15.430 3.892 1.00 87.44 109 GLU A O 1
ATOM 830 N N . ASP A 1 110 ? 9.840 14.726 3.051 1.00 87.12 110 ASP A N 1
ATOM 831 C CA . ASP A 1 110 ? 9.791 13.464 3.803 1.00 87.12 110 ASP A CA 1
ATOM 832 C C . ASP A 1 110 ? 10.967 12.530 3.475 1.00 87.12 110 ASP A C 1
ATOM 834 O O . ASP A 1 110 ? 11.315 11.663 4.280 1.00 87.12 110 ASP A O 1
ATOM 838 N N . LEU A 1 111 ? 11.584 12.689 2.298 1.00 84.75 111 LEU A N 1
ATOM 839 C CA . LEU A 1 111 ? 12.723 11.879 1.856 1.00 84.75 111 LEU A CA 1
ATOM 840 C C . LEU A 1 111 ? 14.063 12.398 2.386 1.00 84.75 111 LEU A C 1
ATOM 842 O O . LEU A 1 111 ? 15.005 11.614 2.517 1.00 84.75 111 LEU A O 1
ATOM 846 N N . TYR A 1 112 ? 14.169 13.705 2.638 1.00 79.94 112 TYR A N 1
ATOM 847 C CA . TYR A 1 112 ? 15.425 14.361 3.013 1.00 79.94 112 TYR A CA 1
ATOM 848 C C . TYR A 1 112 ? 15.510 14.687 4.502 1.00 79.94 112 TYR A C 1
ATOM 850 O O . TYR A 1 112 ? 16.574 14.534 5.104 1.00 79.94 112 TYR A O 1
ATOM 858 N N . GLU A 1 113 ? 14.408 15.153 5.086 1.00 69.62 113 GLU A N 1
ATOM 859 C CA . GLU A 1 113 ? 14.349 15.646 6.464 1.00 69.62 113 GLU A CA 1
ATOM 860 C C . GLU A 1 113 ? 13.629 14.659 7.395 1.00 69.62 113 GLU A C 1
ATOM 862 O O . GLU A 1 113 ? 13.903 14.622 8.598 1.00 69.62 113 GLU A O 1
ATOM 867 N N . GLY A 1 114 ? 12.731 13.841 6.839 1.00 63.66 114 GLY A N 1
ATOM 868 C CA . GLY A 1 114 ? 11.901 12.888 7.567 1.00 63.66 114 GLY A CA 1
ATOM 869 C C . GLY A 1 114 ? 12.495 11.482 7.706 1.00 63.66 114 GLY A C 1
ATOM 870 O O . GLY A 1 114 ? 13.349 11.037 6.942 1.00 63.66 114 GLY A O 1
ATOM 871 N N . SER A 1 115 ? 11.984 10.738 8.692 1.00 81.75 115 SER A N 1
ATOM 872 C CA . SER A 1 115 ? 12.037 9.272 8.677 1.00 81.75 115 SER A CA 1
ATOM 873 C C . SER A 1 115 ? 10.758 8.785 8.015 1.00 81.75 115 SER A C 1
ATOM 875 O O . SER A 1 115 ? 9.661 8.966 8.554 1.00 81.75 115 SER A O 1
ATOM 877 N N . LEU A 1 116 ? 10.905 8.163 6.845 1.00 90.62 116 LEU A N 1
ATOM 878 C CA . LEU A 1 116 ? 9.779 7.631 6.085 1.00 90.62 116 LEU A CA 1
ATOM 879 C C . LEU A 1 116 ? 8.990 6.600 6.908 1.00 90.62 116 LEU A C 1
ATOM 881 O O . LEU A 1 116 ? 7.778 6.484 6.750 1.00 90.62 116 LEU A O 1
ATOM 885 N N . GLU A 1 117 ? 9.646 5.897 7.838 1.00 93.06 117 GLU A N 1
ATOM 886 C CA . GLU A 1 117 ? 8.999 5.053 8.844 1.00 93.06 117 GLU A CA 1
ATOM 887 C C . GLU A 1 117 ? 7.992 5.841 9.682 1.00 93.06 117 GLU A C 1
ATOM 889 O O . GLU A 1 117 ? 6.847 5.412 9.811 1.00 93.06 117 GLU A O 1
ATOM 894 N N . THR A 1 118 ? 8.401 6.977 10.252 1.00 93.12 118 THR A N 1
ATOM 895 C CA . THR A 1 118 ? 7.544 7.808 11.108 1.00 93.12 118 THR A CA 1
ATOM 896 C C . THR A 1 118 ? 6.356 8.344 10.325 1.00 93.12 118 THR A C 1
ATOM 898 O O . THR A 1 118 ? 5.222 8.137 10.750 1.00 93.12 118 THR A O 1
ATOM 901 N N . VAL A 1 119 ? 6.595 8.933 9.148 1.00 94.06 119 VAL A N 1
ATOM 902 C CA . VAL A 1 119 ? 5.531 9.456 8.272 1.00 94.06 119 VAL A CA 1
ATOM 903 C C . VAL A 1 119 ? 4.543 8.349 7.900 1.00 94.06 119 VAL A C 1
ATOM 905 O O . VAL A 1 119 ? 3.329 8.529 7.978 1.00 94.06 119 VAL A O 1
ATOM 908 N N . THR A 1 120 ? 5.052 7.158 7.582 1.00 95.56 120 THR A N 1
ATOM 909 C CA . THR A 1 120 ? 4.224 5.985 7.284 1.00 95.56 120 THR A CA 1
ATOM 910 C C . THR A 1 120 ? 3.387 5.564 8.491 1.00 95.56 120 THR A C 1
ATOM 912 O O . THR A 1 120 ? 2.181 5.364 8.360 1.00 95.56 120 THR A O 1
ATOM 915 N N . ILE A 1 121 ? 3.997 5.413 9.671 1.00 96.81 121 ILE A N 1
ATOM 916 C CA . ILE A 1 121 ? 3.303 4.961 10.885 1.00 96.81 121 ILE A CA 1
ATOM 917 C C . ILE A 1 121 ? 2.231 5.975 11.294 1.00 96.81 121 ILE A C 1
ATOM 919 O O . ILE A 1 121 ? 1.089 5.588 11.546 1.00 96.81 121 ILE A O 1
ATOM 923 N N . GLU A 1 122 ? 2.584 7.258 11.365 1.00 96.12 122 GLU A N 1
ATOM 924 C CA . GLU A 1 122 ? 1.679 8.325 11.788 1.00 96.12 122 GLU A CA 1
ATOM 925 C C . GLU A 1 122 ? 0.569 8.555 10.768 1.00 96.12 122 GLU A C 1
ATOM 927 O O . GLU A 1 122 ? -0.599 8.604 11.154 1.00 96.12 122 GLU A O 1
ATOM 932 N N . GLY A 1 123 ? 0.903 8.599 9.477 1.00 96.50 123 GLY A N 1
ATOM 933 C CA . GLY A 1 123 ? -0.066 8.772 8.401 1.00 96.50 123 GLY A CA 1
ATOM 934 C C . GLY A 1 123 ? -1.061 7.616 8.320 1.00 96.50 123 GLY A C 1
ATOM 935 O O . GLY A 1 123 ? -2.268 7.843 8.237 1.00 96.50 123 GLY A O 1
ATOM 936 N N . VAL A 1 124 ? -0.593 6.366 8.418 1.00 97.81 124 VAL A N 1
ATOM 937 C CA . VAL A 1 124 ? -1.482 5.191 8.450 1.00 97.81 124 VAL A CA 1
ATOM 938 C C . VAL A 1 124 ? -2.361 5.220 9.702 1.00 97.81 124 VAL A C 1
ATOM 940 O O . VAL A 1 124 ? -3.561 4.954 9.622 1.00 97.81 124 VAL A O 1
ATOM 943 N N . ALA A 1 125 ? -1.796 5.563 10.861 1.00 97.88 125 ALA A N 1
ATOM 944 C CA . ALA A 1 125 ? -2.554 5.635 12.103 1.00 97.88 125 ALA A CA 1
ATOM 945 C C . ALA A 1 125 ? -3.616 6.745 12.082 1.00 97.88 125 ALA A C 1
ATOM 947 O O . ALA A 1 125 ? -4.733 6.527 12.552 1.00 97.88 125 ALA A O 1
ATOM 948 N N . ASP A 1 126 ? -3.293 7.919 11.542 1.00 97.69 126 ASP A N 1
ATOM 949 C CA . ASP A 1 126 ? -4.233 9.025 11.362 1.00 97.69 126 ASP A CA 1
ATOM 950 C C . ASP A 1 126 ? -5.343 8.659 10.369 1.00 97.69 126 ASP A C 1
ATOM 952 O O . ASP A 1 126 ? -6.520 8.821 10.694 1.00 97.69 126 ASP A O 1
ATOM 956 N N . ALA A 1 127 ? -4.998 8.049 9.228 1.00 97.38 127 ALA A N 1
ATOM 957 C CA . ALA A 1 127 ? -5.976 7.547 8.265 1.00 97.38 127 ALA A CA 1
ATOM 958 C C . ALA A 1 127 ? -6.976 6.593 8.935 1.00 97.38 127 ALA A C 1
ATOM 960 O O . ALA A 1 127 ? -8.180 6.814 8.850 1.00 97.38 127 ALA A O 1
ATOM 961 N N . ILE A 1 128 ? -6.490 5.601 9.693 1.00 97.31 128 ILE A N 1
ATOM 962 C CA . ILE A 1 128 ? -7.339 4.650 10.427 1.00 97.31 128 ILE A CA 1
ATOM 963 C C . ILE A 1 128 ? -8.244 5.354 11.448 1.00 97.31 128 ILE A C 1
ATOM 965 O O . ILE A 1 128 ? -9.407 4.979 11.588 1.00 97.31 128 ILE A O 1
ATOM 969 N N . ARG A 1 129 ? -7.737 6.353 12.184 1.00 97.00 129 ARG A N 1
ATOM 970 C CA . ARG A 1 129 ? -8.521 7.086 13.199 1.00 97.00 129 ARG A CA 1
ATOM 971 C C . ARG A 1 129 ? -9.618 7.957 12.589 1.00 97.00 129 ARG A C 1
ATOM 973 O O . ARG A 1 129 ? -10.619 8.203 13.255 1.00 97.00 129 ARG A O 1
ATOM 980 N N . ARG A 1 130 ? -9.428 8.430 11.356 1.00 96.81 130 ARG A N 1
ATOM 981 C CA . ARG A 1 130 ? -10.396 9.266 10.631 1.00 96.81 130 ARG A CA 1
ATOM 982 C C . ARG A 1 130 ? -11.467 8.463 9.898 1.00 96.81 130 ARG A C 1
ATOM 984 O O . ARG A 1 130 ? -12.442 9.059 9.442 1.00 96.81 130 ARG A O 1
ATOM 991 N N . LEU A 1 131 ? -11.311 7.143 9.777 1.00 96.31 131 LEU A N 1
ATOM 992 C CA . LEU A 1 131 ? -12.329 6.307 9.151 1.00 96.31 131 LEU A CA 1
ATOM 993 C C . LEU A 1 131 ? -13.649 6.388 9.936 1.00 96.31 131 LEU A C 1
ATOM 995 O O . LEU A 1 131 ? -13.642 6.303 11.166 1.00 96.31 131 LEU A O 1
ATOM 999 N N . PRO A 1 132 ? -14.803 6.489 9.249 1.00 95.19 132 PRO A N 1
ATOM 1000 C CA . PRO A 1 132 ? -16.110 6.515 9.908 1.00 95.19 132 PRO A CA 1
ATOM 1001 C C . PRO A 1 132 ? -16.501 5.151 10.501 1.00 95.19 132 PRO A C 1
ATOM 1003 O O . PRO A 1 132 ? -17.518 5.032 11.182 1.00 95.19 132 PRO A O 1
ATOM 1006 N N . TYR A 1 133 ? -15.703 4.116 10.238 1.00 94.25 133 TYR A N 1
ATOM 1007 C CA . TYR A 1 133 ? -15.867 2.760 10.735 1.00 94.25 133 TYR A CA 1
ATOM 1008 C C . TYR A 1 133 ? -14.512 2.187 11.161 1.00 94.25 133 TYR A C 1
ATOM 1010 O O . TYR A 1 133 ? -13.455 2.662 10.747 1.00 94.25 133 TYR A O 1
ATOM 1018 N N . ARG A 1 134 ? -14.539 1.122 11.965 1.00 94.56 134 ARG A N 1
ATOM 1019 C CA . ARG A 1 134 ? -13.333 0.384 12.353 1.00 94.56 134 ARG A CA 1
ATOM 1020 C C . ARG A 1 134 ? -13.117 -0.791 11.383 1.00 94.56 134 ARG A C 1
ATOM 1022 O O . ARG A 1 134 ? -13.935 -1.709 11.403 1.00 94.56 134 ARG A O 1
ATOM 1029 N N . PRO A 1 135 ? -12.083 -0.784 10.518 1.00 94.50 135 PRO A N 1
ATOM 1030 C CA . PRO A 1 135 ? -11.827 -1.902 9.608 1.00 94.50 135 PRO A CA 1
ATOM 1031 C C . PRO A 1 135 ? -11.350 -3.134 10.387 1.00 94.50 135 PRO A C 1
ATOM 1033 O O . PRO A 1 135 ? -10.622 -2.991 11.366 1.00 94.50 135 PRO A O 1
ATOM 1036 N N . ARG A 1 136 ? -11.715 -4.344 9.941 1.00 93.25 136 ARG A N 1
ATOM 1037 C CA . ARG A 1 136 ? -11.202 -5.590 10.552 1.00 93.25 136 ARG A CA 1
ATOM 1038 C C . ARG A 1 136 ? -9.780 -5.898 10.094 1.00 93.25 136 ARG A C 1
ATOM 1040 O O . ARG A 1 136 ? -8.977 -6.425 10.856 1.00 93.25 136 ARG A O 1
ATOM 1047 N N . ALA A 1 137 ? -9.475 -5.541 8.850 1.00 94.50 137 ALA A N 1
ATOM 1048 C CA . ALA A 1 137 ? -8.151 -5.684 8.276 1.00 94.50 137 ALA A CA 1
ATOM 1049 C C . ALA A 1 137 ? -7.754 -4.435 7.489 1.00 94.50 137 ALA A C 1
ATOM 1051 O O . ALA A 1 137 ? -8.593 -3.769 6.879 1.00 94.50 137 ALA A O 1
ATOM 1052 N N . VAL A 1 138 ? -6.459 -4.140 7.459 1.00 96.56 138 VAL A N 1
ATOM 1053 C CA . VAL A 1 138 ? -5.907 -3.013 6.703 1.00 96.56 138 VAL A CA 1
ATOM 1054 C C . VAL A 1 138 ? -4.775 -3.504 5.816 1.00 96.56 138 VAL A C 1
ATOM 1056 O O . VAL A 1 138 ? -3.818 -4.108 6.296 1.00 96.56 138 VAL A O 1
ATOM 1059 N N . ALA A 1 139 ? -4.872 -3.229 4.518 1.00 95.94 139 ALA A N 1
ATOM 1060 C CA . ALA A 1 139 ? -3.809 -3.503 3.560 1.00 95.94 139 ALA A CA 1
ATOM 1061 C C . ALA A 1 139 ? -2.967 -2.245 3.361 1.00 95.94 139 ALA A C 1
ATOM 1063 O O . ALA A 1 139 ? -3.424 -1.287 2.740 1.00 95.94 139 ALA A O 1
ATOM 1064 N N . VAL A 1 140 ? -1.747 -2.241 3.902 1.00 96.25 140 VAL A N 1
ATOM 1065 C CA . VAL A 1 140 ? -0.827 -1.102 3.782 1.00 96.25 140 VAL A CA 1
ATOM 1066 C C . VAL A 1 140 ? 0.070 -1.332 2.574 1.00 96.25 140 VAL A C 1
ATOM 1068 O O . VAL A 1 140 ? 0.859 -2.276 2.550 1.00 96.25 140 VAL A O 1
ATOM 1071 N N . PHE A 1 141 ? -0.062 -0.483 1.561 1.00 95.06 141 PHE A N 1
ATOM 1072 C CA . PHE A 1 141 ? 0.731 -0.529 0.340 1.00 95.06 141 PHE A CA 1
ATOM 1073 C C . PHE A 1 141 ? 1.914 0.425 0.447 1.00 95.06 141 PHE A C 1
ATOM 1075 O O . PHE A 1 141 ? 1.766 1.639 0.294 1.00 95.06 141 PHE A O 1
ATOM 1082 N N . LEU A 1 142 ? 3.096 -0.152 0.655 1.00 94.12 142 LEU A N 1
ATOM 1083 C CA . LEU A 1 142 ? 4.360 0.569 0.559 1.00 94.12 142 LEU A CA 1
ATOM 1084 C C . LEU A 1 142 ? 4.842 0.600 -0.896 1.00 94.12 142 LEU A C 1
ATOM 1086 O O . LEU A 1 142 ? 4.654 -0.358 -1.651 1.00 94.12 142 LEU A O 1
ATOM 1090 N N . VAL A 1 143 ? 5.473 1.702 -1.297 1.00 91.50 143 VAL A N 1
ATOM 1091 C CA . VAL A 1 143 ? 5.996 1.907 -2.661 1.00 91.50 143 VAL A CA 1
ATOM 1092 C C . VAL A 1 143 ? 7.507 1.775 -2.776 1.00 91.50 143 VAL A C 1
ATOM 1094 O O . VAL A 1 143 ? 8.216 1.724 -1.775 1.00 91.50 143 VAL A O 1
ATOM 1097 N N . CYS A 1 144 ? 8.001 1.807 -4.016 1.00 89.75 144 CYS A N 1
ATOM 1098 C CA . CYS A 1 144 ? 9.423 1.792 -4.363 1.00 89.75 144 CYS A CA 1
ATOM 1099 C C . CYS A 1 144 ? 10.295 2.790 -3.580 1.00 89.75 144 CYS A C 1
ATOM 1101 O O . CYS A 1 144 ? 11.446 2.464 -3.306 1.00 89.75 144 CYS A O 1
ATOM 1103 N N . LEU A 1 145 ? 9.769 3.953 -3.173 1.00 90.56 145 LEU A N 1
ATOM 1104 C CA . LEU A 1 145 ? 10.518 4.917 -2.352 1.00 90.56 145 LEU A CA 1
ATOM 1105 C C . LEU A 1 145 ? 11.005 4.303 -1.031 1.00 90.56 145 LEU A C 1
ATOM 1107 O O . LEU A 1 145 ? 12.158 4.500 -0.662 1.00 90.56 145 LEU A O 1
ATOM 1111 N N . HIS A 1 146 ? 10.190 3.462 -0.389 1.00 91.69 146 HIS A N 1
ATOM 1112 C CA . HIS A 1 146 ? 10.566 2.771 0.848 1.00 91.69 146 HIS A CA 1
ATOM 1113 C C . HIS A 1 146 ? 11.739 1.808 0.633 1.00 91.69 146 HIS A C 1
ATOM 1115 O O . HIS A 1 146 ? 12.562 1.616 1.523 1.00 91.69 146 HIS A O 1
ATOM 1121 N N .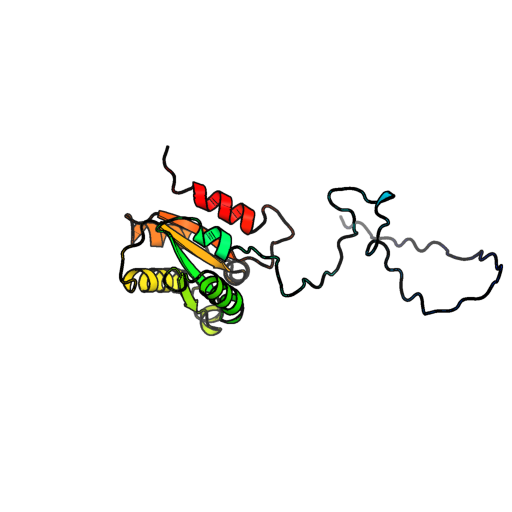 HIS A 1 147 ? 11.862 1.220 -0.562 1.00 89.00 147 HIS A N 1
ATOM 1122 C CA . HIS A 1 147 ? 13.034 0.417 -0.906 1.00 89.00 147 HIS A CA 1
ATOM 1123 C C . HIS A 1 147 ? 14.276 1.277 -1.136 1.00 89.00 147 HIS A C 1
ATOM 1125 O O . HIS A 1 147 ? 15.356 0.891 -0.700 1.00 89.00 147 HIS A O 1
ATOM 1131 N N . PHE A 1 148 ? 14.141 2.428 -1.801 1.00 88.81 148 PHE A N 1
ATOM 1132 C CA . PHE A 1 148 ? 15.281 3.299 -2.095 1.00 88.81 148 PHE A CA 1
ATOM 1133 C C . PHE A 1 148 ? 15.866 3.964 -0.850 1.00 88.81 148 PHE A C 1
ATOM 1135 O O . PHE A 1 148 ? 17.085 4.063 -0.742 1.00 88.81 148 PHE A O 1
ATOM 1142 N N . VAL A 1 149 ? 15.012 4.369 0.090 1.00 89.06 149 VAL A N 1
ATOM 1143 C CA . VAL A 1 149 ? 15.430 4.963 1.369 1.00 89.06 149 VAL A CA 1
ATOM 1144 C C . VAL A 1 149 ? 15.879 3.888 2.371 1.00 89.06 149 VAL A C 1
ATOM 1146 O O . VAL A 1 149 ? 16.575 4.188 3.335 1.00 89.06 149 VAL A O 1
ATOM 1149 N N . GLY A 1 150 ? 15.552 2.616 2.120 1.00 88.56 150 GLY A N 1
ATOM 1150 C CA . GLY A 1 150 ? 15.927 1.506 2.997 1.00 88.56 150 GLY A CA 1
ATOM 1151 C C . GLY A 1 150 ? 15.064 1.413 4.254 1.00 88.56 150 GLY A C 1
ATOM 1152 O O . GLY A 1 150 ? 15.566 1.020 5.304 1.00 88.56 150 GLY A O 1
ATOM 1153 N N . THR A 1 151 ? 13.780 1.761 4.144 1.00 90.75 151 THR A N 1
ATOM 1154 C CA . THR A 1 151 ? 12.833 1.789 5.261 1.00 90.75 151 THR A CA 1
ATOM 1155 C C . THR A 1 151 ? 12.704 0.427 5.941 1.00 90.75 151 THR A C 1
ATOM 1157 O O . THR A 1 151 ? 12.459 -0.588 5.275 1.00 90.75 151 THR A O 1
ATOM 1160 N N . ASP A 1 152 ? 12.764 0.400 7.275 1.00 93.50 152 ASP A N 1
ATOM 1161 C CA . ASP A 1 152 ? 12.477 -0.818 8.041 1.00 93.50 152 ASP A CA 1
ATOM 1162 C C . ASP A 1 152 ? 10.964 -1.091 8.095 1.00 93.50 152 ASP A C 1
ATOM 1164 O O . ASP A 1 152 ? 10.237 -0.695 9.011 1.00 93.50 152 ASP A O 1
ATOM 1168 N N . ALA A 1 153 ? 10.477 -1.830 7.097 1.00 92.75 153 ALA A N 1
ATOM 1169 C CA . ALA A 1 153 ? 9.082 -2.243 7.035 1.00 92.75 153 ALA A CA 1
ATOM 1170 C C . ALA A 1 153 ? 8.663 -3.079 8.260 1.00 92.75 153 ALA A C 1
ATOM 1172 O O . ALA A 1 153 ? 7.525 -2.967 8.712 1.00 92.75 153 ALA A O 1
ATOM 1173 N N . ALA A 1 154 ? 9.547 -3.912 8.822 1.00 94.19 154 ALA A N 1
ATOM 1174 C CA . ALA A 1 154 ? 9.198 -4.740 9.975 1.00 94.19 154 ALA A CA 1
ATOM 1175 C C . ALA A 1 154 ? 8.927 -3.872 11.209 1.00 94.19 154 ALA A C 1
ATOM 1177 O O . ALA A 1 154 ? 7.947 -4.109 11.923 1.00 94.19 154 ALA A O 1
ATOM 1178 N N . TYR A 1 155 ? 9.737 -2.832 11.411 1.00 95.38 155 TYR A N 1
ATOM 1179 C CA . TYR A 1 155 ? 9.505 -1.834 12.448 1.00 95.38 155 TYR A CA 1
ATOM 1180 C C . TYR A 1 155 ? 8.161 -1.116 12.262 1.00 95.38 155 TYR A C 1
ATOM 1182 O O . TYR A 1 155 ? 7.377 -1.059 13.215 1.00 95.38 155 TYR A O 1
ATOM 1190 N N . VAL A 1 156 ? 7.850 -0.661 11.041 1.00 96.12 156 VAL A N 1
ATOM 1191 C CA . VAL A 1 156 ? 6.568 -0.013 10.704 1.00 96.12 156 VAL A CA 1
ATOM 1192 C C . VAL A 1 156 ? 5.377 -0.897 11.078 1.00 96.12 156 VAL A C 1
ATOM 1194 O O . VAL A 1 156 ? 4.528 -0.481 11.869 1.00 96.12 156 VAL A O 1
ATOM 1197 N N . TYR A 1 157 ? 5.333 -2.140 10.585 1.00 95.81 157 TYR A N 1
ATOM 1198 C CA . TYR A 1 157 ? 4.218 -3.048 10.877 1.00 95.81 157 TYR A CA 1
ATOM 1199 C C . TYR A 1 157 ? 4.126 -3.381 12.367 1.00 95.81 157 TYR A C 1
ATOM 1201 O O . TYR A 1 157 ? 3.039 -3.309 12.931 1.00 95.81 157 TYR A O 1
ATOM 1209 N N . SER A 1 158 ? 5.250 -3.657 13.037 1.00 96.56 158 SER A N 1
ATOM 1210 C CA . SER A 1 158 ? 5.234 -3.957 14.476 1.00 96.56 158 SER A CA 1
ATOM 1211 C C . SER A 1 158 ? 4.728 -2.782 15.323 1.00 96.56 158 SER A C 1
ATOM 1213 O O . SER A 1 158 ? 4.134 -2.985 16.382 1.00 96.56 158 SER A O 1
ATOM 1215 N N . SER A 1 159 ? 4.953 -1.547 14.870 1.00 97.00 159 SER A N 1
ATOM 1216 C CA . SER A 1 159 ? 4.491 -0.334 15.546 1.00 97.00 159 SER A CA 1
ATOM 1217 C C . SER A 1 159 ? 2.995 -0.109 15.336 1.00 97.00 159 SER A C 1
ATOM 1219 O O . SER A 1 159 ? 2.299 0.277 16.276 1.00 97.00 159 SER A O 1
ATOM 1221 N N . LEU A 1 160 ? 2.486 -0.400 14.136 1.00 97.19 160 LEU A N 1
ATOM 1222 C CA . LEU A 1 160 ? 1.057 -0.347 13.821 1.00 97.19 160 LEU A CA 1
ATOM 1223 C C . LEU A 1 160 ? 0.268 -1.437 14.561 1.00 97.19 160 LEU A C 1
ATOM 1225 O O . LEU A 1 160 ? -0.746 -1.135 15.186 1.00 97.19 160 LEU A O 1
ATOM 1229 N N . GLU A 1 161 ? 0.773 -2.673 14.574 1.00 95.94 161 GLU A N 1
ATOM 1230 C CA . GLU A 1 161 ? 0.171 -3.812 15.284 1.00 95.94 161 GLU A CA 1
ATOM 1231 C C . GLU A 1 161 ? 0.077 -3.557 16.802 1.00 95.94 161 GLU A C 1
ATOM 1233 O O . GLU A 1 161 ? -0.911 -3.923 17.435 1.00 95.94 161 GLU A O 1
ATOM 1238 N N . LYS A 1 162 ? 1.064 -2.870 17.399 1.00 97.19 162 LYS A N 1
ATOM 1239 C CA . LYS A 1 162 ? 1.012 -2.456 18.816 1.00 97.19 162 LYS A CA 1
ATOM 1240 C C . LYS A 1 162 ? -0.044 -1.383 19.087 1.00 97.19 162 LYS A C 1
ATOM 1242 O O . LYS A 1 162 ? -0.649 -1.393 20.155 1.00 97.19 162 LYS A O 1
ATOM 1247 N N . GLN A 1 163 ? -0.233 -0.442 18.161 1.00 96.88 163 GLN A N 1
ATOM 1248 C CA . GLN A 1 163 ? -1.207 0.646 18.313 1.00 96.88 163 GLN A CA 1
ATOM 1249 C C . GLN A 1 163 ? -2.647 0.182 18.077 1.00 96.88 163 GLN A C 1
ATOM 1251 O O . GLN A 1 163 ? -3.568 0.704 18.704 1.00 96.88 163 GLN A O 1
ATOM 1256 N N . PHE A 1 164 ? -2.844 -0.787 17.184 1.00 96.88 164 PHE A N 1
ATOM 1257 C CA . PHE A 1 164 ? -4.157 -1.278 16.773 1.00 96.88 164 PHE A CA 1
ATOM 1258 C C . PHE A 1 164 ? -4.208 -2.815 16.830 1.00 96.88 164 PHE A C 1
ATOM 1260 O O . PHE A 1 164 ? -4.256 -3.466 15.786 1.00 96.88 164 PHE A O 1
ATOM 1267 N N . PRO A 1 165 ? -4.196 -3.412 18.038 1.00 95.12 165 PRO A N 1
ATOM 1268 C CA . PRO A 1 165 ? -4.119 -4.866 18.215 1.00 95.12 165 PRO A CA 1
ATOM 1269 C C . PRO A 1 165 ? -5.375 -5.622 17.746 1.00 95.12 165 PRO A C 1
ATOM 1271 O O . PRO A 1 165 ? -5.363 -6.845 17.640 1.00 95.12 165 PRO A O 1
ATOM 1274 N N . ASP A 1 166 ? -6.470 -4.905 17.505 1.00 94.19 166 ASP A N 1
ATOM 1275 C CA . ASP A 1 166 ? -7.745 -5.408 16.995 1.00 94.19 166 ASP A CA 1
ATOM 1276 C C . ASP A 1 166 ? -7.817 -5.473 15.459 1.00 94.19 166 ASP A C 1
ATOM 1278 O O . ASP A 1 166 ? -8.765 -6.054 14.934 1.00 94.19 166 ASP A O 1
ATOM 1282 N N . ILE A 1 167 ? -6.840 -4.894 14.747 1.00 95.31 167 ILE A N 1
ATOM 1283 C CA . ILE A 1 167 ? -6.784 -4.850 13.280 1.00 95.31 167 ILE A CA 1
ATOM 1284 C C . ILE A 1 167 ? -5.695 -5.797 12.773 1.00 95.31 167 ILE A C 1
ATOM 1286 O O . ILE A 1 167 ? -4.538 -5.700 13.179 1.00 95.31 167 ILE A O 1
ATOM 1290 N N . ASP A 1 168 ? -6.032 -6.654 11.808 1.00 94.44 168 ASP A N 1
ATOM 1291 C CA . ASP A 1 168 ? -5.028 -7.449 11.098 1.00 94.44 168 ASP A CA 1
ATOM 1292 C C . ASP A 1 168 ? -4.395 -6.635 9.949 1.00 94.44 168 ASP A C 1
ATOM 1294 O O . ASP A 1 168 ? -5.074 -6.198 9.013 1.00 94.44 168 ASP A O 1
ATOM 1298 N N . PHE A 1 169 ? -3.073 -6.445 9.988 1.00 95.06 169 PHE A N 1
ATOM 1299 C CA . PHE A 1 169 ? -2.335 -5.706 8.959 1.00 95.06 169 PHE A CA 1
ATOM 1300 C C . PHE A 1 169 ? -1.785 -6.635 7.868 1.00 95.06 169 PHE A C 1
ATOM 1302 O O . PHE A 1 169 ? -0.973 -7.529 8.123 1.00 95.06 169 PHE A O 1
ATOM 1309 N N . MET A 1 170 ? -2.181 -6.388 6.619 1.00 94.56 170 MET A N 1
ATOM 1310 C CA . MET A 1 170 ? -1.622 -7.052 5.441 1.00 94.56 170 MET A CA 1
ATOM 1311 C C . MET A 1 170 ? -0.464 -6.233 4.884 1.00 94.56 170 MET A C 1
ATOM 1313 O O . MET A 1 170 ? -0.575 -5.023 4.675 1.00 94.56 170 MET A O 1
ATOM 1317 N N . ARG A 1 171 ? 0.652 -6.918 4.623 1.00 92.81 171 ARG A N 1
ATOM 1318 C CA . ARG A 1 171 ? 1.876 -6.288 4.127 1.00 92.81 171 ARG A CA 1
ATOM 1319 C C . ARG A 1 171 ? 1.856 -6.254 2.613 1.00 92.81 171 ARG A C 1
ATOM 1321 O O . ARG A 1 171 ? 2.093 -7.283 1.977 1.00 92.81 171 ARG A O 1
ATOM 1328 N N . CYS A 1 172 ? 1.566 -5.103 2.031 1.00 92.56 172 CYS A N 1
ATOM 1329 C CA . CYS A 1 172 ? 1.373 -4.985 0.595 1.00 92.56 172 CYS A CA 1
ATOM 1330 C C . CYS A 1 172 ? 2.444 -4.087 -0.025 1.00 92.56 172 CYS A C 1
ATOM 1332 O O . CYS A 1 172 ? 2.988 -3.183 0.609 1.00 92.56 172 CYS A O 1
ATOM 1334 N N . TRP A 1 173 ? 2.758 -4.359 -1.290 1.00 90.12 173 TRP A N 1
ATOM 1335 C CA . TRP A 1 173 ? 3.772 -3.624 -2.036 1.00 90.12 173 TRP A CA 1
ATOM 1336 C C . TRP A 1 173 ? 3.212 -3.163 -3.374 1.00 90.12 173 TRP A C 1
ATOM 1338 O O . TRP A 1 173 ? 2.691 -3.961 -4.154 1.00 90.12 173 TRP A O 1
ATOM 1348 N N . MET A 1 174 ? 3.366 -1.874 -3.651 1.00 87.56 174 MET A N 1
ATOM 1349 C CA . MET A 1 174 ? 3.152 -1.263 -4.957 1.00 87.56 174 MET A CA 1
ATOM 1350 C C . MET A 1 174 ? 4.520 -0.902 -5.545 1.00 87.56 174 MET A C 1
ATOM 1352 O O . MET A 1 174 ? 5.006 0.224 -5.482 1.00 87.56 174 MET A O 1
ATOM 1356 N N . ASP A 1 175 ? 5.166 -1.932 -6.081 1.00 80.44 175 ASP A N 1
ATOM 1357 C CA . ASP A 1 175 ? 6.578 -1.958 -6.447 1.00 80.44 175 ASP A CA 1
ATOM 1358 C C . ASP A 1 175 ? 6.729 -2.111 -7.979 1.00 80.44 175 ASP A C 1
ATOM 1360 O O . ASP A 1 175 ? 6.647 -3.210 -8.527 1.00 80.44 175 ASP A O 1
ATOM 1364 N N . PRO A 1 176 ? 6.890 -1.014 -8.740 1.00 73.44 176 PRO A N 1
ATOM 1365 C CA . PRO A 1 176 ? 7.133 -1.122 -10.177 1.00 73.44 176 PRO A CA 1
ATOM 1366 C C . PRO A 1 176 ? 8.595 -1.463 -10.514 1.00 73.44 176 PRO A C 1
ATOM 1368 O O . PRO A 1 176 ? 8.870 -1.851 -11.650 1.00 73.44 176 PRO A O 1
ATOM 1371 N N . VAL A 1 177 ? 9.522 -1.330 -9.555 1.00 79.12 177 VAL A N 1
ATOM 1372 C CA . VAL A 1 177 ? 10.976 -1.398 -9.786 1.00 79.12 177 VAL A CA 1
ATOM 1373 C C . VAL A 1 177 ? 11.562 -2.801 -9.602 1.00 79.12 177 VAL A C 1
ATOM 1375 O O . VAL A 1 177 ? 12.466 -3.168 -10.349 1.00 79.12 177 VAL A O 1
ATOM 1378 N N . MET A 1 178 ? 11.018 -3.634 -8.708 1.00 72.25 178 MET A N 1
ATOM 1379 C CA . MET A 1 178 ? 11.499 -5.004 -8.456 1.00 72.25 178 MET A CA 1
ATOM 1380 C C . MET A 1 178 ? 10.716 -6.081 -9.225 1.00 72.25 178 MET A C 1
ATOM 1382 O O . MET A 1 178 ? 10.788 -7.263 -8.897 1.00 72.25 178 MET A O 1
ATOM 1386 N N . ARG A 1 179 ? 10.016 -5.722 -10.311 1.00 67.25 179 ARG A N 1
ATOM 1387 C CA . ARG A 1 179 ? 9.213 -6.668 -11.119 1.00 67.25 179 ARG A CA 1
ATOM 1388 C C . ARG A 1 179 ? 9.999 -7.848 -11.703 1.00 67.25 179 ARG A C 1
ATOM 1390 O O . ARG A 1 179 ? 9.395 -8.859 -12.045 1.00 67.25 179 ARG A O 1
ATOM 1397 N N . ARG A 1 180 ? 11.315 -7.705 -11.894 1.00 66.38 180 ARG A N 1
ATOM 1398 C CA . ARG A 1 180 ? 12.150 -8.699 -12.594 1.00 66.38 180 ARG A CA 1
ATOM 1399 C C . ARG A 1 180 ? 12.712 -9.797 -11.690 1.00 66.38 180 ARG A C 1
ATOM 1401 O O . ARG A 1 180 ? 13.280 -10.749 -12.218 1.00 66.38 180 ARG A O 1
ATOM 1408 N N . SER A 1 181 ? 12.583 -9.691 -10.368 1.00 66.38 181 SER A N 1
ATOM 1409 C CA . SER A 1 181 ? 13.143 -10.672 -9.435 1.00 66.38 181 SER A CA 1
ATOM 1410 C C . SER A 1 181 ? 12.131 -11.106 -8.373 1.00 66.38 181 SER A C 1
ATOM 1412 O O . SER A 1 181 ? 11.442 -10.296 -7.759 1.00 66.38 181 SER A O 1
ATOM 1414 N N . GLY A 1 182 ? 12.064 -12.418 -8.130 1.00 78.44 182 GLY A N 1
ATOM 1415 C CA . GLY A 1 182 ? 11.185 -13.007 -7.121 1.00 78.44 182 GLY A CA 1
ATOM 1416 C C . GLY A 1 182 ? 9.704 -13.002 -7.510 1.00 78.44 182 GLY A C 1
ATOM 1417 O O . GLY A 1 182 ? 9.352 -13.131 -8.681 1.00 78.44 182 GLY A O 1
ATOM 1418 N N . LEU A 1 183 ? 8.838 -12.907 -6.499 1.00 81.69 183 LEU A N 1
ATOM 1419 C CA . LEU A 1 183 ? 7.387 -12.869 -6.673 1.00 81.69 183 LEU A CA 1
ATOM 1420 C C . LEU A 1 183 ? 6.937 -11.511 -7.221 1.00 81.69 183 LEU A C 1
ATOM 1422 O O . LEU A 1 183 ? 7.393 -10.462 -6.755 1.00 81.69 183 LEU A O 1
ATOM 1426 N N . SER A 1 184 ? 5.987 -11.526 -8.157 1.00 79.50 184 SER A N 1
ATOM 1427 C CA . SER A 1 184 ? 5.350 -10.300 -8.633 1.00 79.50 184 SER A CA 1
ATOM 1428 C C . SER A 1 184 ? 4.618 -9.589 -7.481 1.00 79.50 184 SER A C 1
ATOM 1430 O O . SER A 1 184 ? 4.179 -10.247 -6.531 1.00 79.50 184 SER A O 1
ATOM 1432 N N . PRO A 1 185 ? 4.431 -8.257 -7.537 1.00 80.69 185 PRO A N 1
ATOM 1433 C CA . PRO A 1 185 ? 3.650 -7.533 -6.530 1.00 80.69 185 PRO A CA 1
ATOM 1434 C C . PRO A 1 185 ? 2.252 -8.125 -6.303 1.00 80.69 185 PRO A C 1
ATOM 1436 O O . PRO A 1 185 ? 1.783 -8.200 -5.173 1.00 80.69 185 PRO A O 1
ATOM 1439 N N . GLU A 1 186 ? 1.615 -8.623 -7.365 1.00 83.00 186 GLU A N 1
ATOM 1440 C CA . GLU A 1 186 ? 0.323 -9.304 -7.281 1.00 83.00 186 GLU A CA 1
ATOM 1441 C C . GLU A 1 186 ? 0.412 -10.643 -6.531 1.00 83.00 186 GLU A C 1
ATOM 1443 O O . GLU A 1 186 ? -0.451 -10.950 -5.712 1.00 83.00 186 GLU A O 1
ATOM 1448 N N . GLN A 1 187 ? 1.461 -11.437 -6.770 1.00 85.75 187 GLN A N 1
ATOM 1449 C CA . GLN A 1 187 ? 1.695 -12.685 -6.038 1.00 85.75 187 GLN A CA 1
ATOM 1450 C C . GLN A 1 187 ? 1.961 -12.418 -4.552 1.00 85.75 187 GLN A C 1
ATOM 1452 O O . GLN A 1 187 ? 1.369 -13.084 -3.706 1.00 85.75 187 GLN A O 1
ATOM 1457 N N . LYS A 1 188 ? 2.778 -11.404 -4.235 1.00 88.19 188 LYS A N 1
ATOM 1458 C CA . LYS A 1 188 ? 3.028 -10.955 -2.853 1.00 88.19 188 LYS A CA 1
ATOM 1459 C C . LYS A 1 188 ? 1.738 -10.496 -2.172 1.00 88.19 188 LYS A C 1
ATOM 1461 O O . LYS A 1 188 ? 1.492 -10.837 -1.022 1.00 88.19 188 LYS A O 1
ATOM 1466 N N . LEU A 1 189 ? 0.895 -9.746 -2.885 1.00 90.50 189 LEU A N 1
ATOM 1467 C CA . LEU A 1 189 ? -0.405 -9.313 -2.376 1.00 90.50 189 LEU A CA 1
ATOM 1468 C C . LEU A 1 189 ? -1.297 -10.514 -2.051 1.00 90.50 189 LEU A C 1
ATOM 1470 O O . LEU A 1 189 ? -1.822 -10.590 -0.946 1.00 90.50 189 LEU A O 1
ATOM 1474 N N . LYS A 1 190 ? -1.422 -11.468 -2.980 1.00 90.19 190 LYS A N 1
ATOM 1475 C CA . LYS A 1 190 ? -2.205 -12.693 -2.771 1.00 90.19 190 LYS A CA 1
ATOM 1476 C C . LYS A 1 190 ? -1.708 -13.480 -1.563 1.00 90.19 190 LYS A C 1
ATOM 1478 O O . LYS A 1 190 ? -2.521 -13.904 -0.756 1.00 90.19 190 LYS A O 1
ATOM 1483 N N . GLU A 1 191 ? -0.396 -13.632 -1.397 1.00 90.56 191 GLU A N 1
ATOM 1484 C CA . GLU A 1 191 ? 0.187 -14.260 -0.205 1.00 90.56 191 GLU A CA 1
ATOM 1485 C C . GLU A 1 191 ? -0.203 -13.509 1.081 1.00 90.56 191 GLU A C 1
ATOM 1487 O O . GLU A 1 191 ? -0.693 -14.112 2.037 1.00 90.56 191 GLU A O 1
ATOM 1492 N N . SER A 1 192 ? -0.069 -12.180 1.085 1.00 90.94 192 SER A N 1
ATOM 1493 C CA . SER A 1 192 ? -0.422 -11.337 2.231 1.00 90.94 192 SER A CA 1
ATOM 1494 C C . SER A 1 192 ? -1.908 -11.372 2.592 1.00 90.94 192 SER A C 1
ATOM 1496 O O . SER A 1 192 ? -2.233 -11.188 3.762 1.00 90.94 192 SER A O 1
ATOM 1498 N N . MET A 1 193 ? -2.802 -11.649 1.640 1.00 91.38 193 MET A N 1
ATOM 1499 C CA . MET A 1 193 ? -4.245 -11.779 1.886 1.00 91.38 193 MET A CA 1
ATOM 1500 C C . MET A 1 193 ? -4.613 -13.002 2.721 1.00 91.38 193 MET A C 1
ATOM 1502 O O . MET A 1 193 ? -5.590 -12.959 3.462 1.00 91.38 193 MET A O 1
ATOM 1506 N N . PHE A 1 194 ? -3.843 -14.087 2.620 1.00 88.31 194 PHE A N 1
ATOM 1507 C CA . PHE A 1 194 ? -4.089 -15.292 3.415 1.00 88.31 194 PHE A CA 1
ATOM 1508 C C . PHE A 1 194 ? -3.497 -15.194 4.823 1.00 88.31 194 PHE A C 1
ATOM 1510 O O . PHE A 1 194 ? -3.901 -15.941 5.708 1.00 88.31 194 PHE A O 1
ATOM 1517 N N . ARG A 1 195 ? -2.572 -14.256 5.063 1.00 81.62 195 ARG A N 1
ATOM 1518 C CA . ARG A 1 195 ? -1.881 -14.098 6.351 1.00 81.62 195 ARG A CA 1
ATOM 1519 C C . ARG A 1 195 ? -2.821 -13.851 7.552 1.00 81.62 195 ARG A C 1
ATOM 1521 O O . ARG A 1 195 ? -2.539 -14.414 8.607 1.00 81.62 195 ARG A O 1
ATOM 1528 N N . PRO A 1 196 ? -3.904 -13.056 7.444 1.00 81.88 196 PRO A N 1
ATOM 1529 C CA . PRO A 1 196 ? -4.847 -12.838 8.547 1.00 81.88 196 PRO A CA 1
ATOM 1530 C C . PRO A 1 196 ? -5.749 -14.038 8.856 1.00 81.88 196 PRO A C 1
ATOM 1532 O O . PRO A 1 196 ? -6.391 -14.074 9.905 1.00 81.88 196 PRO A O 1
ATOM 1535 N N . ILE A 1 197 ? -5.834 -15.018 7.953 1.00 82.12 197 ILE A N 1
ATOM 1536 C CA . ILE A 1 197 ? -6.716 -16.172 8.117 1.00 82.12 197 ILE A CA 1
ATOM 1537 C C . ILE A 1 197 ? -6.058 -17.137 9.107 1.00 82.12 197 ILE A C 1
ATOM 1539 O O . ILE A 1 197 ? -5.095 -17.831 8.781 1.00 82.12 197 ILE A O 1
ATOM 1543 N N . ARG A 1 198 ? -6.567 -17.157 10.341 1.00 71.69 198 ARG A N 1
ATOM 1544 C CA . ARG A 1 198 ? -6.156 -18.120 11.372 1.00 71.69 198 ARG A CA 1
ATOM 1545 C C . ARG A 1 198 ? -6.849 -19.470 11.106 1.00 71.69 198 ARG A C 1
ATOM 1547 O O . ARG A 1 198 ? -8.019 -19.448 10.721 1.00 71.69 198 ARG A O 1
ATOM 1554 N N . PRO A 1 199 ? -6.144 -20.605 11.258 1.00 60.19 199 PRO A N 1
ATOM 1555 C CA . PRO A 1 199 ? -6.726 -21.938 11.103 1.00 60.19 199 PRO A CA 1
ATOM 1556 C C . PRO A 1 199 ? -7.769 -22.264 12.178 1.00 60.19 199 PRO A C 1
ATOM 1558 O O . PRO A 1 199 ? -7.700 -21.671 13.281 1.00 60.19 199 PRO A O 1
#